Protein AF-A0A924YSG6-F1 (afdb_monomer_lite)

Foldseek 3Di:
DDDDDDDDDDDDDDDDDDDDPDPPPPPPPPPPPPPVDDDPPPPLPAPPLVRQPCVVVVVQLPPVPPQWHALNSQQVPPDDDNVVSVVLLVVLVPVVPRIHHSQSSLLRPPPDDPSRRAFDDDVLVVVLVVLLVVCVVCQVVLPPVPPQWHAQVSCVVSQSLVSDPPSNPDHPVLQPLVPPRIHHSVSVSVSSCCRSQQAPSVDGGQADRSGDGNPVVVVCVQCVVPPVDGDLVSVCVVVVHDPVVSVVPVVVVVVSD

Structure (mmCIF, N/CA/C/O backbone):
data_AF-A0A924YSG6-F1
#
_entry.id   AF-A0A924YSG6-F1
#
loop_
_atom_site.group_PDB
_atom_site.id
_atom_site.type_symbol
_atom_site.label_atom_id
_atom_site.label_alt_id
_atom_site.label_comp_id
_atom_site.label_asym_id
_atom_site.label_entity_id
_atom_site.label_seq_id
_atom_site.pdbx_PDB_ins_code
_atom_site.Cartn_x
_atom_site.Cartn_y
_atom_site.Cartn_z
_atom_site.occupancy
_atom_site.B_iso_or_equiv
_atom_site.auth_seq_id
_atom_site.auth_comp_id
_atom_site.auth_asym_id
_atom_site.auth_atom_id
_atom_site.pdbx_PDB_model_num
ATOM 1 N N . MET A 1 1 ? -76.787 -57.076 18.081 1.00 36.75 1 MET A N 1
ATOM 2 C CA . MET A 1 1 ? -76.031 -58.088 17.319 1.00 36.75 1 MET A CA 1
ATOM 3 C C . MET A 1 1 ? -74.709 -57.456 16.909 1.00 36.75 1 MET A C 1
ATOM 5 O O . MET A 1 1 ? -74.753 -56.348 16.400 1.00 36.75 1 MET A O 1
ATOM 9 N N . LEU A 1 2 ? -73.597 -58.104 17.290 1.00 36.16 2 LEU A N 1
ATOM 10 C CA . LEU A 1 2 ? -72.291 -58.253 16.604 1.00 36.16 2 LEU A CA 1
ATOM 11 C C . LEU A 1 2 ? -71.993 -57.282 15.439 1.00 36.16 2 LEU A C 1
ATOM 13 O O . LEU A 1 2 ? -72.838 -57.117 14.576 1.00 36.16 2 LEU A O 1
ATOM 17 N N . SER A 1 3 ? -70.807 -56.730 15.189 1.00 33.06 3 SER A N 1
ATOM 18 C CA . SER A 1 3 ? -69.458 -56.719 15.766 1.00 33.06 3 SER A CA 1
ATOM 19 C C . SER A 1 3 ? -68.627 -55.870 14.772 1.00 33.06 3 SER A C 1
ATOM 21 O O . SER A 1 3 ? -68.824 -56.047 13.577 1.00 33.06 3 SER A O 1
ATOM 23 N N . THR A 1 4 ? -67.721 -55.000 15.254 1.00 37.88 4 THR A N 1
ATOM 24 C CA . THR A 1 4 ? -66.383 -54.617 14.692 1.00 37.88 4 THR A CA 1
ATOM 25 C C . THR A 1 4 ? -66.233 -54.317 13.178 1.00 37.88 4 THR A C 1
ATOM 27 O O . THR A 1 4 ? -66.545 -55.160 12.352 1.00 37.88 4 THR A O 1
ATOM 30 N N . ASN A 1 5 ? -65.633 -53.213 12.705 1.00 34.78 5 ASN A N 1
ATOM 31 C CA . ASN A 1 5 ? -64.225 -52.780 12.867 1.00 34.78 5 ASN A CA 1
ATOM 32 C C . ASN A 1 5 ? -64.028 -51.407 12.155 1.00 34.78 5 ASN A C 1
ATOM 34 O O . ASN A 1 5 ? -64.688 -51.176 11.148 1.00 34.78 5 ASN A O 1
ATOM 38 N N . ARG A 1 6 ? -63.283 -50.426 12.713 1.00 35.94 6 ARG A N 1
ATOM 39 C CA . ARG A 1 6 ? -61.866 -50.030 12.404 1.00 35.94 6 ARG A CA 1
ATOM 40 C C . ARG A 1 6 ? -61.602 -49.775 10.903 1.00 35.94 6 ARG A C 1
ATOM 42 O O . ARG A 1 6 ? -61.986 -50.598 10.095 1.00 35.94 6 ARG A O 1
ATOM 49 N N . SER A 1 7 ? -60.918 -48.732 10.423 1.00 36.78 7 SER A N 1
ATOM 50 C CA . SER A 1 7 ? -59.660 -48.083 10.845 1.00 36.78 7 SER A CA 1
ATOM 51 C C . SER A 1 7 ? -59.455 -46.856 9.920 1.00 36.78 7 SER A C 1
ATOM 53 O O . SER A 1 7 ? -59.745 -46.966 8.735 1.00 36.78 7 SER A O 1
ATOM 55 N N . ALA A 1 8 ? -59.220 -45.642 10.422 1.00 35.81 8 ALA A N 1
ATOM 56 C CA . ALA A 1 8 ? -57.919 -44.980 10.631 1.00 35.81 8 ALA A CA 1
ATOM 57 C C . ALA A 1 8 ? -57.152 -44.525 9.363 1.00 35.81 8 ALA A C 1
ATOM 59 O O . ALA A 1 8 ? -56.939 -45.261 8.408 1.00 35.81 8 ALA A O 1
ATOM 60 N N . SER A 1 9 ? -56.734 -43.266 9.446 1.00 37.81 9 SER A N 1
ATOM 61 C CA . SER A 1 9 ? -55.961 -42.404 8.553 1.00 37.81 9 SER A CA 1
ATOM 62 C C . SER A 1 9 ? -54.468 -42.756 8.407 1.00 37.81 9 SER A C 1
ATOM 64 O O . SER A 1 9 ? -53.817 -42.899 9.437 1.00 37.81 9 SER A O 1
ATOM 66 N N . GLY A 1 10 ? -53.945 -42.708 7.163 1.00 35.78 10 GLY A N 1
ATOM 67 C CA . GLY A 1 10 ? -52.529 -42.492 6.739 1.00 35.78 10 GLY A CA 1
ATOM 68 C C . GLY A 1 10 ? -51.441 -43.396 7.357 1.00 35.78 10 GLY A C 1
ATOM 69 O O . GLY A 1 10 ? -51.781 -44.273 8.143 1.00 35.78 10 GLY A O 1
ATOM 70 N N . PRO A 1 11 ? -50.122 -43.169 7.136 1.00 51.78 11 PRO A N 1
ATOM 71 C CA . PRO A 1 11 ? -49.378 -42.388 6.120 1.00 51.78 11 PRO A CA 1
ATOM 72 C C . PRO A 1 11 ? -48.117 -43.154 5.556 1.00 51.78 11 PRO A C 1
ATOM 74 O O . PRO A 1 11 ? -47.904 -44.306 5.902 1.00 51.78 11 PRO A O 1
ATOM 77 N N . PHE A 1 12 ? -47.259 -42.484 4.755 1.00 34.53 12 PHE A N 1
ATOM 78 C CA . PHE A 1 12 ? -45.838 -42.798 4.396 1.00 34.53 12 PHE A CA 1
ATOM 79 C C . PHE A 1 12 ? -45.453 -43.919 3.391 1.00 34.53 12 PHE A C 1
ATOM 81 O O . PHE A 1 12 ? -45.582 -45.093 3.693 1.00 34.53 12 PHE A O 1
ATOM 88 N N . GLU A 1 13 ? -44.819 -43.512 2.272 1.00 37.19 13 GLU A N 1
ATOM 89 C CA . GLU A 1 13 ? -43.572 -44.035 1.631 1.00 37.19 13 GLU A CA 1
ATOM 90 C C . GLU A 1 13 ? -43.364 -43.238 0.310 1.00 37.19 13 GLU A C 1
ATOM 92 O O . GLU A 1 13 ? -44.235 -43.252 -0.547 1.00 37.19 13 GLU A O 1
ATOM 97 N N . SER A 1 14 ? -42.440 -42.280 0.139 1.00 35.69 14 SER A N 1
ATOM 98 C CA . SER A 1 14 ? -40.962 -42.248 0.164 1.00 35.69 14 SER A CA 1
ATOM 99 C C . SER A 1 14 ? -40.265 -42.729 -1.134 1.00 35.69 14 SER A C 1
ATOM 101 O O . SER A 1 14 ? -40.495 -43.839 -1.593 1.00 35.69 14 SER A O 1
ATOM 103 N N . VAL A 1 15 ? -39.316 -41.893 -1.610 1.00 37.47 15 VAL A N 1
ATOM 104 C CA . VAL A 1 15 ? -38.083 -42.192 -2.396 1.00 37.47 15 VAL A CA 1
ATOM 105 C C . VAL A 1 15 ? -38.006 -41.810 -3.909 1.00 37.47 15 VAL A C 1
ATOM 107 O O . VAL A 1 15 ? -38.367 -42.571 -4.795 1.00 37.47 15 VAL A O 1
ATOM 110 N N . PHE A 1 16 ? -37.370 -40.643 -4.152 1.00 31.91 16 PHE A N 1
ATOM 111 C CA . PHE A 1 16 ? -36.274 -40.309 -5.111 1.00 31.91 16 PHE A CA 1
ATOM 112 C C . PHE A 1 16 ? -36.383 -40.461 -6.654 1.00 31.91 16 PHE A C 1
ATOM 114 O O . PHE A 1 16 ? -36.346 -41.569 -7.180 1.00 31.91 16 PHE A O 1
ATOM 121 N N . LYS A 1 17 ? -36.217 -39.327 -7.374 1.00 34.84 17 LYS A N 1
ATOM 122 C CA . LYS A 1 17 ? -35.076 -38.940 -8.275 1.00 34.84 17 LYS A CA 1
ATOM 123 C C . LYS A 1 17 ? -35.477 -37.700 -9.115 1.00 34.84 17 LYS A C 1
ATOM 125 O O . LYS A 1 17 ? -36.477 -37.747 -9.813 1.00 34.84 17 LYS A O 1
ATOM 130 N N . GLN A 1 18 ? -34.898 -36.510 -8.872 1.00 33.47 18 GLN A N 1
ATOM 131 C CA . GLN A 1 18 ? -33.748 -35.892 -9.590 1.00 33.47 18 GLN A CA 1
ATOM 132 C C . GLN A 1 18 ? -33.991 -35.773 -11.112 1.00 33.47 18 GLN A C 1
ATOM 134 O O . GLN A 1 18 ? -34.224 -36.782 -11.756 1.00 33.47 18 GLN A O 1
ATOM 139 N N . VAL A 1 19 ? -33.969 -34.606 -11.770 1.00 32.47 19 VAL A N 1
ATOM 140 C CA . VAL A 1 19 ? -32.935 -33.553 -11.806 1.00 32.47 19 VAL A CA 1
ATOM 141 C C . VAL A 1 19 ? -33.598 -32.214 -12.183 1.00 32.47 19 VAL A C 1
ATOM 143 O O . VAL A 1 19 ? -34.244 -32.131 -13.224 1.00 32.47 19 VAL A O 1
ATOM 146 N N . LEU A 1 20 ? -33.409 -31.157 -11.387 1.00 31.22 20 LEU A N 1
ATOM 147 C CA . LEU A 1 20 ? -33.661 -29.777 -11.818 1.00 31.22 20 LEU A CA 1
ATOM 148 C C . LEU A 1 20 ? -32.336 -29.018 -11.717 1.00 31.22 20 LEU A C 1
ATOM 150 O O . LEU A 1 20 ? -31.826 -28.777 -10.623 1.00 31.22 20 LEU A O 1
ATOM 154 N N . LEU A 1 21 ? -31.753 -28.706 -12.872 1.00 28.05 21 LEU A N 1
ATOM 155 C CA . LEU A 1 21 ? -30.558 -27.885 -13.002 1.00 28.05 21 LEU A CA 1
ATOM 156 C C . LEU A 1 21 ? -30.960 -26.421 -12.764 1.00 28.05 21 LEU A C 1
ATOM 158 O O . LEU A 1 21 ? -31.244 -25.683 -13.702 1.00 28.05 21 LEU A O 1
ATOM 162 N N . ALA A 1 22 ? -31.043 -26.011 -11.501 1.00 30.11 22 ALA A N 1
ATOM 163 C CA . ALA A 1 22 ? -31.138 -24.605 -11.138 1.00 30.11 22 ALA A CA 1
ATOM 164 C C . ALA A 1 22 ? -29.714 -24.060 -10.989 1.00 30.11 22 ALA A C 1
ATOM 166 O O . ALA A 1 22 ? -29.046 -24.288 -9.980 1.00 30.11 22 ALA A O 1
ATOM 167 N N . VAL A 1 23 ? -29.238 -23.362 -12.021 1.00 30.89 23 VAL A N 1
ATOM 168 C CA . VAL A 1 23 ? -28.038 -22.525 -11.939 1.00 30.89 23 VAL A CA 1
ATOM 169 C C . VAL A 1 23 ? -28.378 -21.359 -11.013 1.00 30.89 23 VAL A C 1
ATOM 171 O O . VAL A 1 23 ? -28.934 -20.346 -11.429 1.00 30.89 23 VAL A O 1
ATOM 174 N N . VAL A 1 24 ? -28.094 -21.534 -9.725 1.00 30.02 24 VAL A N 1
ATOM 175 C CA . VAL A 1 24 ? -28.075 -20.442 -8.754 1.00 30.02 24 VAL A CA 1
ATOM 176 C C . VAL A 1 24 ? -26.823 -19.630 -9.058 1.00 30.02 24 VAL A C 1
ATOM 178 O O . VAL A 1 24 ? -25.725 -19.955 -8.609 1.00 30.02 24 VAL A O 1
ATOM 181 N N . VAL A 1 25 ? -26.983 -18.585 -9.868 1.00 30.28 25 VAL A N 1
ATOM 182 C CA . VAL A 1 25 ? -25.994 -17.514 -9.971 1.00 30.28 25 VAL A CA 1
ATOM 183 C C . VAL A 1 25 ? -26.007 -16.803 -8.623 1.00 30.28 25 VAL A C 1
ATOM 185 O O . VAL A 1 25 ? -26.850 -15.950 -8.354 1.00 30.28 25 VAL A O 1
ATOM 188 N N . VAL A 1 26 ? -25.104 -17.216 -7.735 1.00 30.41 26 VAL A N 1
ATOM 189 C CA . VAL A 1 26 ? -24.776 -16.471 -6.523 1.00 30.41 26 VAL A CA 1
ATOM 190 C C . VAL A 1 26 ? -24.081 -15.201 -6.994 1.00 30.41 26 VAL A C 1
ATOM 192 O O . VAL A 1 26 ? -22.868 -15.170 -7.184 1.00 30.41 26 VAL A O 1
ATOM 195 N N . THR A 1 27 ? -24.857 -14.146 -7.228 1.00 29.89 27 THR A N 1
ATOM 196 C CA . THR A 1 27 ? -24.318 -12.794 -7.303 1.00 29.89 27 THR A CA 1
ATOM 197 C C . THR A 1 27 ? -23.832 -12.449 -5.903 1.00 29.89 27 THR A C 1
ATOM 199 O O . THR A 1 27 ? -24.594 -11.972 -5.060 1.00 29.89 27 THR A O 1
ATOM 202 N N . ILE A 1 28 ? -22.564 -12.754 -5.633 1.00 35.69 28 ILE A N 1
ATOM 203 C CA . ILE A 1 28 ? -21.814 -12.104 -4.567 1.00 35.69 28 ILE A CA 1
ATOM 204 C C . ILE A 1 28 ? -21.837 -10.630 -4.949 1.00 35.69 28 ILE A C 1
ATOM 206 O O . ILE A 1 28 ? -21.151 -10.209 -5.878 1.00 35.69 28 ILE A O 1
ATOM 210 N N . GLY A 1 29 ? -22.722 -9.879 -4.294 1.00 28.14 29 GLY A N 1
ATOM 211 C CA . GLY A 1 29 ? -22.708 -8.431 -4.345 1.00 28.14 29 GLY A CA 1
ATOM 212 C C . GLY A 1 29 ? -21.309 -7.997 -3.957 1.00 28.14 29 GLY A C 1
ATOM 213 O O . GLY A 1 29 ? -20.881 -8.206 -2.821 1.00 28.14 29 GLY A O 1
ATOM 214 N N . VAL A 1 30 ? -20.590 -7.475 -4.944 1.00 35.34 30 VAL A N 1
ATOM 215 C CA . VAL A 1 30 ? -19.335 -6.771 -4.764 1.00 35.34 30 VAL A CA 1
ATOM 216 C C . VAL A 1 30 ? -19.647 -5.645 -3.791 1.00 35.34 30 VAL A C 1
ATOM 218 O O . VAL A 1 30 ? -20.267 -4.646 -4.146 1.00 35.34 30 VAL A O 1
ATOM 221 N N . VAL A 1 31 ? -19.288 -5.837 -2.525 1.00 30.03 31 VAL A N 1
ATOM 222 C CA . VAL A 1 31 ? -19.152 -4.715 -1.612 1.00 30.03 31 VAL A CA 1
ATOM 223 C C . VAL A 1 31 ? -17.883 -4.020 -2.076 1.00 30.03 31 VAL A C 1
ATOM 225 O O . VAL A 1 31 ? -16.783 -4.378 -1.662 1.00 30.03 31 VAL A O 1
ATOM 228 N N . GLU A 1 32 ? -18.036 -3.081 -3.007 1.00 34.94 32 GLU A N 1
ATOM 229 C CA . GLU A 1 32 ? -17.015 -2.090 -3.321 1.00 34.94 32 GLU A CA 1
ATOM 230 C C . GLU A 1 32 ? -16.762 -1.281 -2.045 1.00 34.94 32 GLU A C 1
ATOM 232 O O . GLU A 1 32 ? -17.357 -0.234 -1.791 1.00 34.94 32 GLU A O 1
ATOM 237 N N . PHE A 1 33 ? -15.880 -1.787 -1.185 1.00 32.09 33 PHE A N 1
ATOM 238 C CA . PHE A 1 33 ? -15.266 -0.979 -0.148 1.00 32.09 33 PHE A CA 1
ATOM 239 C C . PHE A 1 33 ? -14.225 -0.096 -0.831 1.00 32.09 33 PHE A C 1
ATOM 241 O O . PHE A 1 33 ? -13.031 -0.382 -0.827 1.00 32.09 33 PHE A O 1
ATOM 248 N N . SER A 1 34 ? -14.697 1.000 -1.424 1.00 39.03 34 SER A N 1
ATOM 249 C CA . SER A 1 34 ? -13.860 2.115 -1.860 1.00 39.03 34 SER A CA 1
ATOM 250 C C . SER A 1 34 ? -13.171 2.738 -0.639 1.00 39.03 34 SER A C 1
ATOM 252 O O . SER A 1 34 ? -13.624 3.727 -0.071 1.00 39.03 34 SER A O 1
ATOM 254 N N . ARG A 1 35 ? -12.056 2.136 -0.206 1.00 47.22 35 ARG A N 1
ATOM 255 C CA . ARG A 1 35 ? -11.146 2.655 0.834 1.00 47.22 35 ARG A CA 1
ATOM 256 C C . ARG A 1 35 ? -10.214 3.753 0.324 1.00 47.22 35 ARG A C 1
ATOM 258 O O . ARG A 1 35 ? -9.439 4.314 1.096 1.00 47.22 35 ARG A O 1
ATOM 265 N N . CYS A 1 36 ? -10.306 4.077 -0.965 1.00 37.69 36 CYS A N 1
ATOM 266 C CA . CYS A 1 36 ? -9.428 5.035 -1.623 1.00 37.69 36 CYS A CA 1
ATOM 267 C C . CYS A 1 36 ? -9.795 6.508 -1.379 1.00 37.69 36 CYS A C 1
ATOM 269 O O . CYS A 1 36 ? -9.024 7.379 -1.765 1.00 37.69 36 CYS A O 1
ATOM 271 N N . GLN A 1 37 ? -10.921 6.827 -0.730 1.00 44.88 37 GLN A N 1
ATOM 272 C CA . GLN A 1 37 ? -11.289 8.221 -0.465 1.00 44.88 37 GLN A CA 1
ATOM 273 C C . GLN A 1 37 ? -11.304 8.551 1.026 1.00 44.88 37 GLN A C 1
ATOM 275 O O . GLN A 1 37 ? -12.306 8.348 1.701 1.00 44.88 37 GLN A O 1
ATOM 280 N N . ALA A 1 38 ? -10.180 9.093 1.508 1.00 40.88 38 ALA A N 1
ATOM 281 C CA . ALA A 1 38 ? -10.141 10.169 2.505 1.00 40.88 38 ALA A CA 1
ATOM 282 C C . ALA A 1 38 ? -8.689 10.625 2.757 1.00 40.88 38 ALA A C 1
ATOM 284 O O . ALA A 1 38 ? -8.068 10.194 3.724 1.00 40.88 38 ALA A O 1
ATOM 285 N N . GLN A 1 39 ? -8.149 11.455 1.853 1.00 38.72 39 GLN A N 1
ATOM 286 C CA . GLN A 1 39 ? -7.401 12.701 2.132 1.00 38.72 39 GLN A CA 1
ATOM 287 C C . GLN A 1 39 ? -7.122 13.395 0.780 1.00 38.72 39 GLN A C 1
ATOM 289 O O . GLN A 1 39 ? -6.834 12.686 -0.184 1.00 38.72 39 GLN A O 1
ATOM 294 N N . PRO A 1 40 ? -7.196 14.735 0.648 1.00 36.50 40 PRO A N 1
ATOM 295 C CA . PRO A 1 40 ? -6.881 15.416 -0.602 1.00 36.50 40 PRO A CA 1
ATOM 296 C C . PRO A 1 40 ? -5.357 15.537 -0.739 1.00 36.50 40 PRO A C 1
ATOM 298 O O . PRO A 1 40 ? -4.792 16.617 -0.620 1.00 36.50 40 PRO A O 1
ATOM 301 N N . ALA A 1 41 ? -4.672 14.418 -0.950 1.00 37.97 41 ALA A N 1
ATOM 302 C CA . ALA A 1 41 ? -3.465 14.443 -1.764 1.00 37.97 41 ALA A CA 1
ATOM 303 C C . ALA A 1 41 ? -3.976 14.333 -3.200 1.00 37.97 41 ALA A C 1
ATOM 305 O O . ALA A 1 41 ?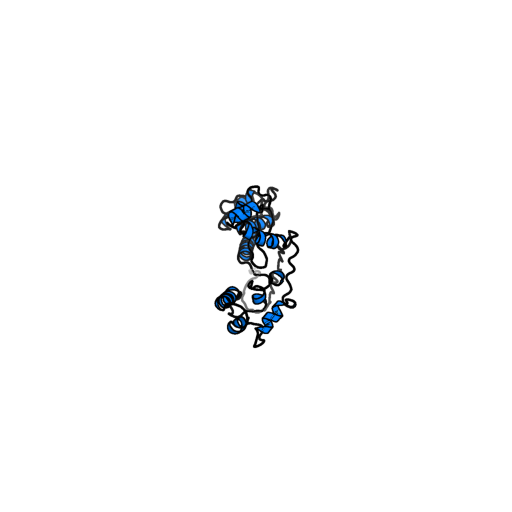 -4.800 13.454 -3.455 1.00 37.97 41 ALA A O 1
ATOM 306 N N . ALA A 1 42 ? -3.602 15.277 -4.070 1.00 40.44 42 ALA A N 1
ATOM 307 C CA . ALA A 1 42 ? -4.034 15.356 -5.465 1.00 40.44 42 ALA A CA 1
ATOM 308 C C . ALA A 1 42 ? -4.295 13.955 -6.030 1.00 40.44 42 ALA A C 1
ATOM 310 O O . ALA A 1 42 ? -3.390 13.122 -5.993 1.00 40.44 42 ALA A O 1
ATOM 311 N N . ALA A 1 43 ? -5.541 13.679 -6.441 1.00 47.66 43 ALA A N 1
ATOM 312 C CA . ALA A 1 43 ? -5.925 12.379 -6.978 1.00 47.66 43 ALA A CA 1
ATOM 313 C C . ALA A 1 43 ? -4.864 11.986 -8.000 1.00 47.66 43 ALA A C 1
ATOM 315 O O . ALA A 1 43 ? -4.697 12.692 -8.996 1.00 47.66 43 ALA A O 1
ATOM 316 N N . VAL A 1 44 ? -4.076 10.957 -7.687 1.00 55.16 44 VAL A N 1
ATOM 317 C CA . VAL A 1 44 ? -2.969 10.586 -8.553 1.00 55.16 44 VAL A CA 1
ATOM 318 C C . VAL A 1 44 ? -3.603 10.165 -9.865 1.00 55.16 44 VAL A C 1
ATOM 320 O O . VAL A 1 44 ? -4.341 9.182 -9.915 1.00 55.16 44 VAL A O 1
ATOM 323 N N . VAL A 1 45 ? -3.414 10.989 -10.893 1.00 60.81 45 VAL A N 1
ATOM 324 C CA . VAL A 1 45 ? -3.969 10.741 -12.216 1.00 60.81 45 VAL A CA 1
ATOM 325 C C . VAL A 1 45 ? -3.138 9.618 -12.806 1.00 60.81 45 VAL A C 1
ATOM 327 O O . VAL A 1 45 ? -2.106 9.850 -13.425 1.00 60.81 45 VAL A O 1
ATOM 330 N N . VAL A 1 46 ? -3.559 8.385 -12.541 1.00 70.56 46 VAL A N 1
ATOM 331 C CA . VAL A 1 46 ? -2.984 7.212 -13.187 1.00 70.56 46 VAL A CA 1
ATOM 332 C C . VAL A 1 46 ? -3.410 7.273 -14.644 1.00 70.56 46 VAL A C 1
ATOM 334 O O . VAL A 1 46 ? -4.606 7.254 -14.946 1.00 70.56 46 VAL A O 1
ATOM 337 N N . VAL A 1 47 ? -2.437 7.380 -15.545 1.00 76.81 47 VAL A N 1
ATOM 338 C CA . VAL A 1 47 ? -2.711 7.373 -16.981 1.00 76.81 47 VAL A CA 1
ATOM 339 C C . VAL A 1 47 ? -3.328 6.016 -17.341 1.00 76.81 47 VAL A C 1
ATOM 341 O O . VAL A 1 47 ? -2.704 4.984 -17.064 1.00 76.81 47 VAL A O 1
ATOM 344 N N . PRO A 1 48 ? -4.537 5.978 -17.937 1.00 81.81 48 PRO A N 1
ATOM 345 C CA . PRO A 1 48 ? -5.143 4.729 -18.373 1.00 81.81 48 PRO A CA 1
ATOM 346 C C . PRO A 1 48 ? -4.193 3.961 -19.288 1.00 81.81 48 PRO A C 1
ATOM 348 O O . PRO A 1 48 ? -3.530 4.553 -20.138 1.00 81.81 48 PRO A O 1
ATOM 351 N N . LEU A 1 49 ? -4.151 2.633 -19.154 1.00 82.06 49 LEU A N 1
ATOM 352 C CA . LEU A 1 49 ? -3.200 1.792 -19.890 1.00 82.06 49 LEU A CA 1
ATOM 353 C C . LEU A 1 49 ? -3.244 2.025 -21.410 1.00 82.06 49 LEU A C 1
ATOM 355 O O . LEU A 1 49 ? -2.202 2.069 -22.056 1.00 82.06 49 LEU A O 1
ATOM 359 N N . ALA A 1 50 ? -4.446 2.226 -21.960 1.00 82.75 50 ALA A N 1
ATOM 360 C CA . ALA A 1 50 ? -4.673 2.472 -23.385 1.00 82.75 50 ALA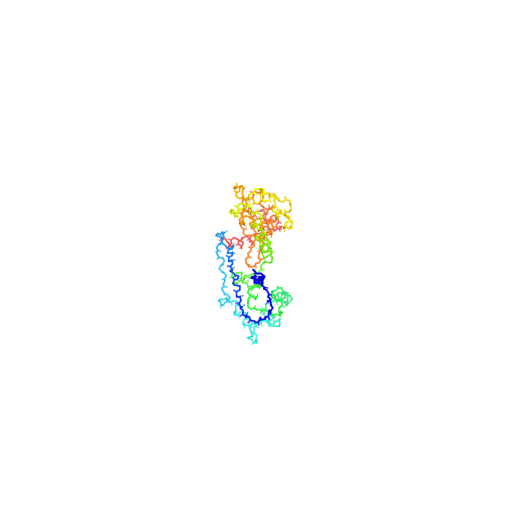 A CA 1
ATOM 361 C C . ALA A 1 50 ? -4.105 3.813 -23.888 1.00 82.75 50 ALA A C 1
ATOM 363 O O . ALA A 1 50 ? -3.806 3.946 -25.070 1.00 82.75 50 ALA A O 1
ATOM 364 N N . GLU A 1 51 ? -3.959 4.799 -23.003 1.00 87.50 51 GLU A N 1
ATOM 365 C CA . GLU A 1 51 ? -3.475 6.148 -23.324 1.00 87.50 51 GLU A CA 1
ATOM 366 C C . GLU A 1 51 ? -2.026 6.363 -22.864 1.00 87.50 51 GLU A C 1
ATOM 368 O O . GLU A 1 51 ? -1.459 7.439 -23.055 1.00 87.50 51 GLU A O 1
ATOM 373 N N . ASN A 1 52 ? -1.410 5.349 -22.250 1.00 88.62 52 ASN A N 1
ATOM 374 C CA . ASN A 1 52 ? -0.093 5.475 -21.652 1.00 88.62 52 ASN A CA 1
ATOM 375 C C . ASN A 1 52 ? 0.995 5.591 -22.740 1.00 88.62 52 ASN A C 1
ATOM 377 O O . ASN A 1 52 ? 1.179 4.649 -23.516 1.00 88.62 52 ASN A O 1
ATOM 381 N N . PRO A 1 53 ? 1.781 6.689 -22.783 1.00 89.94 53 PRO A N 1
ATOM 382 C CA . PRO A 1 53 ? 2.854 6.873 -23.764 1.00 89.94 53 PRO A CA 1
ATOM 383 C C . PRO A 1 53 ? 3.906 5.756 -23.754 1.00 89.94 53 PRO A C 1
ATOM 385 O O . PRO A 1 53 ? 4.568 5.514 -24.763 1.00 89.94 53 PRO A O 1
ATOM 388 N N . LEU A 1 54 ? 4.054 5.044 -22.632 1.00 90.44 54 LEU A N 1
ATOM 389 C CA . LEU A 1 54 ? 4.944 3.889 -22.519 1.00 90.44 54 LEU A CA 1
ATOM 390 C C . LEU A 1 54 ? 4.516 2.718 -23.416 1.00 90.44 54 LEU A C 1
ATOM 392 O O . LEU A 1 54 ? 5.361 1.894 -23.764 1.00 90.44 54 LEU A O 1
ATOM 396 N N . GLY A 1 55 ? 3.258 2.685 -23.867 1.00 90.50 55 GLY A N 1
ATOM 397 C CA . GLY A 1 55 ? 2.773 1.722 -24.855 1.00 90.50 55 GLY A CA 1
ATOM 398 C C . GLY A 1 55 ? 3.551 1.764 -26.174 1.00 90.50 55 GLY A C 1
ATOM 399 O O . GLY A 1 55 ? 3.762 0.723 -26.787 1.00 90.50 55 GLY A O 1
ATOM 400 N N . ALA A 1 56 ? 4.077 2.927 -26.577 1.00 89.94 56 ALA A N 1
ATOM 401 C CA . ALA A 1 56 ? 4.931 3.026 -27.762 1.00 89.94 56 ALA A CA 1
ATOM 402 C C . ALA A 1 56 ? 6.300 2.351 -27.555 1.00 89.94 56 ALA A C 1
ATOM 404 O O . ALA A 1 56 ? 6.819 1.713 -28.468 1.00 89.94 56 ALA A O 1
ATOM 405 N N . HIS A 1 57 ? 6.878 2.452 -26.352 1.00 89.50 57 HIS A N 1
ATOM 406 C CA . HIS A 1 57 ? 8.121 1.749 -26.015 1.00 89.50 57 HIS A CA 1
ATOM 407 C C . HIS A 1 57 ? 7.910 0.238 -25.930 1.00 89.50 57 HIS A C 1
ATOM 409 O O . HIS A 1 57 ? 8.771 -0.519 -26.372 1.00 89.50 57 HIS A O 1
ATOM 415 N N . PHE A 1 58 ? 6.767 -0.185 -25.389 1.00 92.00 58 PHE A N 1
ATOM 416 C CA . PHE A 1 58 ? 6.357 -1.584 -25.370 1.00 92.00 58 PHE A CA 1
ATOM 417 C C . PHE A 1 58 ? 6.238 -2.138 -26.796 1.00 92.00 58 PHE A C 1
ATOM 419 O O . PHE A 1 58 ? 6.915 -3.102 -27.134 1.00 92.00 58 PHE A O 1
ATOM 426 N N . ALA A 1 59 ? 5.479 -1.461 -27.663 1.00 91.62 59 ALA A N 1
ATOM 427 C CA . ALA A 1 59 ? 5.291 -1.863 -29.057 1.00 91.62 59 ALA A CA 1
ATOM 428 C C . ALA A 1 59 ? 6.597 -1.870 -29.872 1.00 91.62 59 ALA A C 1
ATOM 430 O O . ALA A 1 59 ? 6.730 -2.639 -30.815 1.00 91.62 59 ALA A O 1
ATOM 431 N N . ALA A 1 60 ? 7.577 -1.032 -29.519 1.00 90.75 60 ALA A N 1
ATOM 432 C CA . ALA A 1 60 ? 8.893 -1.051 -30.156 1.00 90.75 60 ALA A CA 1
ATOM 433 C C . ALA A 1 60 ? 9.735 -2.286 -29.782 1.00 90.75 60 ALA A C 1
ATOM 435 O O . ALA A 1 60 ? 10.649 -2.639 -30.527 1.00 90.75 60 ALA A O 1
ATOM 436 N N . CYS A 1 61 ? 9.460 -2.912 -28.634 1.00 90.38 61 CYS A N 1
ATOM 437 C CA . CYS A 1 61 ? 10.134 -4.132 -28.185 1.00 90.38 61 CYS A CA 1
ATOM 438 C C . CYS A 1 61 ? 9.373 -5.402 -28.603 1.00 90.38 61 CYS A C 1
ATOM 440 O O . CYS A 1 61 ? 10.004 -6.439 -28.768 1.00 90.38 61 CYS A O 1
ATOM 442 N N . ASP A 1 62 ? 8.049 -5.316 -28.770 1.00 94.00 62 ASP A N 1
ATOM 443 C CA . ASP A 1 62 ? 7.154 -6.409 -29.181 1.00 94.00 62 ASP A CA 1
ATOM 444 C C . ASP A 1 62 ? 7.319 -6.706 -30.681 1.00 94.00 62 ASP A C 1
ATOM 446 O O . ASP A 1 62 ? 6.591 -6.186 -31.529 1.00 94.00 62 ASP A O 1
ATOM 450 N N . VAL A 1 63 ? 8.353 -7.481 -31.024 1.00 91.81 63 VAL A N 1
ATOM 451 C CA . VAL A 1 63 ? 8.739 -7.748 -32.419 1.00 91.81 63 VAL A CA 1
ATOM 452 C C . VAL A 1 63 ? 7.705 -8.622 -33.118 1.00 91.81 63 VAL A C 1
ATOM 454 O O . VAL A 1 63 ? 7.455 -8.434 -34.313 1.00 91.81 63 VAL A O 1
ATOM 457 N N . ASP A 1 64 ? 7.128 -9.588 -32.403 1.00 91.88 64 ASP A N 1
ATOM 458 C CA . ASP A 1 64 ? 6.123 -10.490 -32.960 1.00 91.88 64 ASP A CA 1
ATOM 459 C C . ASP A 1 64 ? 4.684 -9.939 -32.879 1.00 91.88 64 ASP A C 1
ATOM 461 O O . ASP A 1 64 ? 3.795 -10.453 -33.567 1.00 91.88 64 ASP A O 1
ATOM 465 N N . GLY A 1 65 ? 4.464 -8.855 -32.126 1.00 91.19 65 GLY A N 1
ATOM 466 C CA . GLY A 1 65 ? 3.185 -8.157 -32.027 1.00 91.19 65 GLY A CA 1
ATOM 467 C C . GLY A 1 65 ? 2.126 -8.952 -31.267 1.00 91.19 65 GLY A C 1
ATOM 468 O O . GLY A 1 65 ? 0.928 -8.750 -31.495 1.00 91.19 65 GLY A O 1
ATOM 469 N N . ASN A 1 66 ? 2.539 -9.897 -30.418 1.00 91.62 66 ASN A N 1
ATOM 470 C CA . ASN A 1 66 ? 1.624 -10.771 -29.690 1.00 91.62 66 ASN A CA 1
ATOM 471 C C . ASN A 1 66 ? 1.008 -10.092 -28.446 1.00 91.62 66 ASN A C 1
ATOM 473 O O . ASN A 1 66 ? 0.126 -10.675 -27.809 1.00 91.62 66 ASN A O 1
ATOM 477 N N . GLY A 1 67 ? 1.437 -8.867 -28.113 1.00 91.19 67 GLY A N 1
ATOM 478 C CA . GLY A 1 67 ? 0.961 -8.115 -26.956 1.00 91.19 67 GLY A CA 1
ATOM 479 C C . GLY A 1 67 ? 1.639 -8.504 -25.640 1.00 91.19 67 GLY A C 1
ATOM 480 O O . GLY A 1 67 ? 1.108 -8.210 -24.567 1.00 91.19 67 GLY A O 1
ATOM 481 N N . SER A 1 68 ? 2.782 -9.190 -25.683 1.00 94.44 68 SER A N 1
ATOM 482 C CA . SER A 1 68 ? 3.561 -9.633 -24.522 1.00 94.44 68 SER A CA 1
ATOM 483 C C . SER A 1 68 ? 5.039 -9.775 -24.878 1.00 94.44 68 SER A C 1
ATOM 485 O O . SER A 1 68 ? 5.399 -10.478 -25.814 1.00 94.44 68 SER A O 1
ATOM 487 N N . LEU A 1 69 ? 5.921 -9.183 -24.076 1.00 94.50 69 LEU A N 1
ATOM 488 C CA . LEU A 1 69 ? 7.359 -9.258 -24.323 1.00 94.50 69 LEU A CA 1
ATOM 489 C C . LEU A 1 69 ? 7.940 -10.542 -23.742 1.00 94.50 69 LEU A C 1
ATOM 491 O O . LEU A 1 69 ? 7.794 -10.832 -22.552 1.00 94.50 69 LEU A O 1
ATOM 495 N N . THR A 1 70 ? 8.665 -11.288 -24.563 1.00 94.94 70 THR A N 1
ATOM 496 C CA . THR A 1 70 ? 9.601 -12.303 -24.076 1.00 94.94 70 THR A CA 1
ATOM 497 C C . THR A 1 70 ? 10.845 -11.652 -23.465 1.00 94.94 70 THR A C 1
ATOM 499 O O . THR A 1 70 ? 11.132 -10.476 -23.695 1.00 94.94 70 THR A O 1
ATOM 502 N N . GLU A 1 71 ? 11.642 -12.424 -22.717 1.00 92.31 71 GLU A N 1
ATOM 503 C CA . GLU A 1 71 ? 12.913 -11.932 -22.164 1.00 92.31 71 GLU A CA 1
ATOM 504 C C . GLU A 1 71 ? 13.798 -11.339 -23.274 1.00 92.31 71 GLU A C 1
ATOM 506 O O . GLU A 1 71 ? 14.301 -10.232 -23.138 1.00 92.31 71 GLU A O 1
ATOM 511 N N . SER A 1 72 ? 13.925 -12.023 -24.416 1.00 91.31 72 SER A N 1
ATOM 512 C CA . SER A 1 72 ? 14.749 -11.549 -25.539 1.00 91.31 72 SER A CA 1
ATOM 513 C C . SER A 1 72 ? 14.242 -10.240 -26.150 1.00 91.31 72 SER A C 1
ATOM 515 O O . SER A 1 72 ? 15.055 -9.384 -26.485 1.00 91.31 72 SER A O 1
ATOM 517 N N . GLU A 1 73 ? 12.925 -10.067 -26.256 1.00 92.81 73 GLU A N 1
ATOM 518 C CA . GLU A 1 73 ? 12.297 -8.833 -26.743 1.00 92.81 73 GLU A CA 1
ATOM 519 C C . GLU A 1 73 ? 12.471 -7.679 -25.756 1.00 92.81 73 GLU A C 1
ATOM 521 O O . GLU A 1 73 ? 12.857 -6.579 -26.148 1.00 92.81 73 GLU A O 1
ATOM 526 N N . TYR A 1 74 ? 12.295 -7.935 -24.458 1.00 90.62 74 TYR A N 1
ATOM 527 C CA . TYR A 1 74 ? 12.525 -6.934 -23.416 1.00 90.62 74 TYR A CA 1
ATOM 528 C C . TYR A 1 74 ? 13.980 -6.430 -23.406 1.00 90.62 74 TYR A C 1
ATOM 530 O O . TYR A 1 74 ? 14.237 -5.241 -23.195 1.00 90.62 74 TYR A O 1
ATOM 538 N N . LEU A 1 75 ? 14.945 -7.311 -23.692 1.00 88.50 75 LEU A N 1
ATOM 539 C CA . LEU A 1 75 ? 16.367 -6.961 -23.770 1.00 88.50 75 LEU A CA 1
ATOM 540 C C . LEU A 1 75 ? 16.731 -6.080 -24.978 1.00 88.50 75 LEU A C 1
ATOM 542 O O . LEU A 1 75 ? 17.808 -5.480 -24.973 1.00 88.50 75 LEU A O 1
ATOM 546 N N . LEU A 1 76 ? 15.857 -5.939 -25.984 1.00 86.00 76 LEU A N 1
ATOM 547 C CA . LEU A 1 76 ? 16.069 -5.012 -27.108 1.00 86.00 76 LEU A CA 1
ATOM 548 C C . LEU A 1 76 ? 16.009 -3.539 -26.683 1.00 86.00 76 LEU A C 1
ATOM 550 O O . LEU A 1 76 ? 16.388 -2.650 -27.451 1.00 86.00 76 LEU A O 1
ATOM 554 N N . ARG A 1 77 ? 15.576 -3.260 -25.448 1.00 81.12 77 ARG A N 1
ATOM 555 C CA . ARG A 1 77 ? 15.566 -1.923 -24.860 1.00 81.12 77 ARG A CA 1
ATOM 556 C C . ARG A 1 77 ? 16.993 -1.366 -24.742 1.00 81.12 77 ARG A C 1
ATOM 558 O O . ARG A 1 77 ? 17.718 -1.629 -23.784 1.00 81.12 77 ARG A O 1
ATOM 565 N N . ALA A 1 78 ? 17.385 -0.561 -25.726 1.00 66.75 78 ALA A N 1
ATOM 566 C CA . ALA A 1 78 ? 18.720 0.019 -25.825 1.00 66.75 78 ALA A CA 1
ATOM 567 C C . ALA A 1 78 ? 19.072 0.962 -24.653 1.00 66.75 78 ALA A C 1
ATOM 569 O O . ALA A 1 78 ? 18.209 1.597 -24.044 1.00 66.75 78 ALA A O 1
ATOM 570 N N . GLY A 1 79 ? 20.376 1.094 -24.378 1.00 70.25 79 GLY A N 1
ATOM 571 C CA . GLY A 1 79 ? 20.923 2.105 -23.462 1.00 70.25 79 GLY A CA 1
ATOM 572 C C . GLY A 1 79 ? 21.036 1.691 -21.992 1.00 70.25 79 GLY A C 1
ATOM 573 O O . GLY A 1 79 ? 21.124 2.568 -21.133 1.00 70.25 79 GLY A O 1
ATOM 574 N N . ARG A 1 80 ? 21.015 0.387 -21.676 1.00 70.44 80 ARG A N 1
ATOM 575 C CA . ARG A 1 80 ? 21.068 -0.128 -20.294 1.00 70.44 80 ARG A CA 1
ATOM 576 C C . ARG A 1 80 ? 21.954 -1.361 -20.149 1.00 70.44 80 ARG A C 1
ATOM 578 O O . ARG A 1 80 ? 22.205 -2.078 -21.114 1.00 70.44 80 ARG A O 1
ATOM 585 N N . GLU A 1 81 ? 22.405 -1.612 -18.921 1.00 76.50 81 GLU A N 1
ATOM 586 C CA . GLU A 1 81 ? 23.159 -2.819 -18.588 1.00 76.50 81 GLU A CA 1
ATOM 587 C C . GLU A 1 81 ? 22.260 -4.063 -18.589 1.00 76.50 81 GLU A C 1
ATOM 589 O O . GLU A 1 81 ? 21.194 -4.090 -17.968 1.00 76.50 81 GLU A O 1
ATOM 594 N N . MET A 1 82 ? 22.741 -5.127 -19.233 1.00 82.25 82 MET A N 1
ATOM 595 C CA . MET A 1 82 ? 22.016 -6.392 -19.383 1.00 82.25 82 MET A CA 1
ATOM 596 C C . MET A 1 82 ? 21.560 -7.013 -18.045 1.00 82.25 82 MET A C 1
ATOM 598 O O . MET A 1 82 ? 20.402 -7.420 -17.945 1.00 82.25 82 MET A O 1
ATOM 602 N N . PRO A 1 83 ? 22.385 -7.056 -16.974 1.00 86.69 83 PRO A N 1
ATOM 603 C CA . PRO A 1 83 ? 21.965 -7.651 -15.703 1.00 86.69 83 PRO A CA 1
ATOM 604 C C . PRO A 1 83 ? 20.801 -6.917 -15.023 1.00 86.69 83 PRO A C 1
ATOM 606 O O . PRO A 1 83 ? 19.999 -7.550 -14.337 1.00 86.69 83 PRO A O 1
ATOM 609 N N . ALA A 1 84 ? 20.691 -5.596 -15.203 1.00 86.50 84 ALA A N 1
ATOM 610 C CA . ALA A 1 84 ? 19.598 -4.811 -14.634 1.00 86.50 84 ALA A CA 1
ATOM 611 C C . ALA A 1 84 ? 18.266 -5.145 -15.317 1.00 86.50 84 ALA A C 1
ATOM 613 O O . ALA A 1 84 ? 17.288 -5.429 -14.627 1.00 86.50 84 ALA A O 1
ATOM 614 N N . LEU A 1 85 ? 18.264 -5.218 -16.652 1.00 88.12 85 LEU A N 1
ATOM 615 C CA . LEU A 1 85 ? 17.090 -5.602 -17.438 1.00 88.12 85 LEU A CA 1
ATOM 616 C C . LEU A 1 85 ? 16.622 -7.024 -17.106 1.00 88.12 85 LEU A C 1
ATOM 618 O O . LEU A 1 85 ? 15.437 -7.243 -16.877 1.00 88.12 85 LEU A O 1
ATOM 622 N N . LEU A 1 86 ? 17.553 -7.976 -16.992 1.00 89.88 86 LEU A N 1
ATOM 623 C CA . LEU A 1 86 ? 17.237 -9.352 -16.591 1.00 89.88 86 LEU A CA 1
ATOM 624 C C . LEU A 1 86 ? 16.605 -9.428 -15.196 1.00 89.88 86 LEU A C 1
ATOM 626 O O . LEU A 1 86 ? 15.708 -10.235 -14.956 1.00 89.88 86 LEU A O 1
ATOM 630 N N . ARG A 1 87 ? 17.087 -8.608 -14.253 1.00 91.00 87 ARG A N 1
ATOM 631 C CA . ARG A 1 87 ? 16.512 -8.534 -12.906 1.00 91.00 87 ARG A CA 1
ATOM 632 C C . ARG A 1 87 ? 15.104 -7.950 -12.946 1.00 91.00 87 ARG A C 1
ATOM 634 O O . ARG A 1 87 ? 14.221 -8.476 -12.283 1.00 91.00 87 ARG A O 1
ATOM 641 N N . GLU A 1 88 ? 14.908 -6.871 -13.696 1.00 90.44 88 GLU A N 1
ATOM 642 C CA . GLU A 1 88 ? 13.608 -6.216 -13.852 1.00 90.44 88 GLU A CA 1
ATOM 643 C C . GLU A 1 88 ? 12.576 -7.161 -14.452 1.00 90.44 88 GLU A C 1
ATOM 645 O O . GLU A 1 88 ? 11.513 -7.317 -13.864 1.00 90.44 88 GLU A O 1
ATOM 650 N N . PHE A 1 89 ? 12.923 -7.849 -15.541 1.00 92.00 89 PHE A N 1
ATOM 651 C CA . PHE A 1 89 ? 12.030 -8.810 -16.181 1.00 92.00 89 PHE A CA 1
ATOM 652 C C . PHE A 1 89 ? 11.500 -9.845 -15.182 1.00 92.00 89 PHE A C 1
ATOM 654 O O . PHE A 1 89 ? 10.308 -10.096 -15.122 1.00 92.00 89 PHE A O 1
ATOM 661 N N . LYS A 1 90 ? 12.374 -10.368 -14.315 1.00 92.31 90 LYS A N 1
ATOM 662 C CA . LYS A 1 90 ? 11.997 -11.356 -13.292 1.00 92.31 90 LYS A CA 1
ATOM 663 C C . LYS A 1 90 ? 11.213 -10.784 -12.113 1.00 92.31 90 LYS A C 1
ATOM 665 O O . LYS A 1 90 ? 10.471 -11.518 -11.479 1.00 92.31 90 LYS A O 1
ATOM 670 N N . ILE A 1 91 ? 11.451 -9.526 -11.738 1.00 91.75 91 ILE A N 1
ATOM 671 C CA . ILE A 1 91 ? 10.778 -8.897 -10.588 1.00 91.75 91 ILE A CA 1
ATOM 672 C C . ILE A 1 91 ? 9.370 -8.428 -10.965 1.00 91.75 91 ILE A C 1
ATOM 674 O O . ILE A 1 91 ? 8.488 -8.434 -10.112 1.00 91.75 91 ILE A O 1
ATOM 678 N N . PHE A 1 92 ? 9.186 -7.992 -12.211 1.00 91.44 92 PHE A N 1
ATOM 679 C CA . PHE A 1 92 ? 7.936 -7.414 -12.706 1.00 91.44 92 PHE A CA 1
ATOM 680 C C . PHE A 1 92 ? 7.108 -8.386 -13.556 1.00 91.44 92 PHE A C 1
ATOM 682 O O . PHE A 1 92 ? 6.111 -7.965 -14.122 1.00 91.44 92 PHE A O 1
ATOM 689 N N . ASP A 1 93 ? 7.491 -9.660 -13.605 1.00 93.12 93 ASP A N 1
ATOM 690 C CA . ASP A 1 93 ? 6.624 -10.787 -13.973 1.00 93.12 93 ASP A CA 1
ATOM 691 C C . ASP A 1 93 ? 5.697 -11.070 -12.776 1.00 93.12 93 ASP A C 1
ATOM 693 O O . ASP A 1 93 ? 6.029 -11.833 -11.863 1.00 93.12 93 ASP A O 1
ATOM 697 N N . LEU A 1 94 ? 4.608 -10.301 -12.686 1.00 90.44 94 LEU A N 1
ATOM 698 C CA . LEU A 1 94 ? 3.723 -10.248 -11.522 1.00 90.44 94 LEU A CA 1
ATOM 699 C C . LEU A 1 94 ? 2.752 -11.429 -11.497 1.00 90.44 94 LEU A C 1
ATOM 701 O O . LEU A 1 94 ? 2.343 -11.848 -10.410 1.00 90.44 94 LEU A O 1
ATOM 705 N N . ASP A 1 95 ? 2.373 -11.948 -12.665 1.00 91.44 95 ASP A N 1
ATOM 706 C CA . ASP A 1 95 ? 1.515 -13.128 -12.782 1.00 91.44 95 ASP A CA 1
ATOM 707 C C . ASP A 1 95 ? 2.291 -14.454 -12.915 1.00 91.44 95 ASP A C 1
ATOM 709 O O . ASP A 1 95 ? 1.718 -15.528 -12.691 1.00 91.44 95 ASP A O 1
ATOM 713 N N . GLY A 1 96 ? 3.607 -14.394 -13.145 1.00 92.06 96 GLY A N 1
ATOM 714 C CA . GLY A 1 96 ? 4.502 -15.546 -13.171 1.00 92.06 96 GLY A CA 1
ATOM 715 C C . GLY A 1 96 ? 4.453 -16.335 -14.480 1.00 92.06 96 GLY A C 1
ATOM 716 O O . GLY A 1 96 ? 4.860 -17.507 -14.497 1.00 92.06 96 GLY A O 1
ATOM 717 N N . ASP A 1 97 ? 3.931 -15.754 -15.561 1.00 94.62 97 ASP A N 1
ATOM 718 C CA . ASP A 1 97 ? 3.811 -16.408 -16.863 1.00 94.62 97 ASP A CA 1
ATOM 719 C C . ASP A 1 97 ? 5.123 -16.399 -17.681 1.00 94.62 97 ASP A C 1
ATOM 721 O O . ASP A 1 97 ? 5.230 -17.088 -18.708 1.00 94.62 97 ASP A O 1
ATOM 725 N N . ARG A 1 98 ? 6.169 -15.729 -17.165 1.00 93.69 98 ARG A N 1
ATOM 726 C CA . ARG A 1 98 ? 7.488 -15.522 -17.795 1.00 93.69 98 ARG A CA 1
ATOM 727 C C . ARG A 1 98 ? 7.433 -14.698 -19.077 1.00 93.69 98 ARG A C 1
ATOM 729 O O . ARG A 1 98 ? 8.320 -14.817 -19.932 1.00 93.69 98 ARG A O 1
ATOM 736 N N . ARG A 1 99 ? 6.403 -13.884 -19.223 1.00 94.75 99 ARG A N 1
ATOM 737 C CA . ARG A 1 99 ? 6.266 -12.833 -20.219 1.00 94.75 99 ARG A CA 1
ATOM 738 C C . ARG A 1 99 ? 6.113 -11.515 -19.467 1.00 94.75 99 ARG A C 1
ATOM 740 O O . ARG A 1 99 ? 6.037 -11.468 -18.248 1.00 94.75 99 ARG A O 1
ATOM 747 N N . MET A 1 100 ? 6.172 -10.418 -20.207 1.00 94.69 100 MET A N 1
ATOM 748 C CA . MET A 1 100 ? 5.875 -9.105 -19.659 1.00 94.69 100 MET A CA 1
ATOM 749 C C . MET A 1 100 ? 4.752 -8.487 -20.468 1.00 94.69 100 MET A C 1
ATOM 751 O O . MET A 1 100 ? 4.935 -8.100 -21.625 1.00 94.69 100 MET A O 1
ATOM 755 N N . SER A 1 101 ? 3.583 -8.402 -19.851 1.00 94.44 101 SER A N 1
ATOM 756 C CA . SER A 1 101 ? 2.427 -7.702 -20.395 1.00 94.44 101 SER A CA 1
ATOM 757 C C . SER A 1 101 ? 2.637 -6.183 -20.372 1.00 94.44 101 SER A C 1
ATOM 759 O O . SER A 1 101 ? 3.479 -5.651 -19.643 1.00 94.44 101 SER A O 1
ATOM 761 N N . LEU A 1 102 ? 1.829 -5.439 -21.135 1.00 92.88 102 LEU A N 1
ATOM 762 C CA . LEU A 1 102 ? 1.850 -3.973 -21.077 1.00 92.88 102 LEU A CA 1
ATOM 763 C C . LEU A 1 102 ? 1.536 -3.457 -19.659 1.00 92.88 102 LEU A C 1
ATOM 765 O O . LEU A 1 102 ? 2.136 -2.478 -19.217 1.00 92.88 102 LEU A O 1
ATOM 769 N N . ALA A 1 103 ? 0.625 -4.125 -18.942 1.00 92.06 103 ALA A N 1
ATOM 770 C CA . ALA A 1 103 ? 0.247 -3.771 -17.575 1.00 92.06 103 ALA A CA 1
ATOM 771 C C . ALA A 1 103 ? 1.431 -3.883 -16.605 1.00 92.06 103 ALA A C 1
ATOM 773 O O . ALA A 1 103 ? 1.622 -3.006 -15.770 1.00 92.06 103 ALA A O 1
ATOM 774 N N . GLU A 1 104 ? 2.263 -4.907 -16.754 1.00 93.62 104 GLU A N 1
ATOM 775 C CA . GLU A 1 104 ? 3.484 -5.078 -15.965 1.00 93.62 104 GLU A CA 1
ATOM 776 C C . GLU A 1 104 ? 4.578 -4.106 -16.394 1.00 93.62 104 GLU A C 1
ATOM 778 O O . GLU A 1 104 ? 5.205 -3.458 -15.552 1.00 93.62 104 GLU A O 1
ATOM 783 N N . PHE A 1 105 ? 4.759 -3.925 -17.704 1.00 92.75 105 PHE A N 1
ATOM 784 C CA . PHE A 1 105 ? 5.770 -3.038 -18.270 1.00 92.75 105 PHE A CA 1
ATOM 785 C C . PHE A 1 105 ? 5.645 -1.604 -17.742 1.00 92.75 105 PHE A C 1
ATOM 787 O O . PHE A 1 105 ? 6.647 -0.996 -17.351 1.00 92.75 105 PHE A O 1
ATOM 794 N N . VAL A 1 106 ? 4.423 -1.064 -17.662 1.00 92.94 106 VAL A N 1
ATOM 795 C CA . VAL A 1 106 ? 4.203 0.295 -17.136 1.00 92.94 106 VAL A CA 1
ATOM 796 C C . VAL A 1 106 ? 4.516 0.418 -15.644 1.00 92.94 106 VAL A C 1
ATOM 798 O O . VAL A 1 106 ? 4.703 1.527 -15.155 1.00 92.94 106 VAL A O 1
ATOM 801 N N . THR A 1 107 ? 4.615 -0.681 -14.894 1.00 92.44 107 THR A N 1
ATOM 802 C CA . THR A 1 107 ? 4.995 -0.630 -13.473 1.00 92.44 107 THR A CA 1
ATOM 803 C C . THR A 1 107 ? 6.506 -0.605 -13.257 1.00 92.44 107 THR A C 1
ATOM 805 O O . THR A 1 107 ? 6.940 -0.275 -12.154 1.00 92.44 107 THR A O 1
ATOM 808 N N . VAL A 1 108 ? 7.334 -0.872 -14.273 1.00 90.88 108 VAL A N 1
ATOM 809 C CA . VAL A 1 108 ? 8.796 -0.928 -14.112 1.00 90.88 108 VAL A CA 1
ATOM 810 C C . VAL A 1 108 ? 9.362 0.466 -13.752 1.00 90.88 108 VAL A C 1
ATOM 812 O O . VAL A 1 108 ? 9.121 1.435 -14.472 1.00 90.88 108 VAL A O 1
ATOM 815 N N . PRO A 1 109 ? 10.142 0.621 -12.666 1.00 86.81 109 PRO A N 1
ATOM 816 C CA . PRO A 1 109 ? 10.651 1.920 -12.218 1.00 86.81 109 PRO A CA 1
ATOM 817 C C . PRO A 1 109 ? 11.786 2.457 -13.086 1.00 86.81 109 PRO A C 1
ATOM 819 O O . PRO A 1 109 ? 11.963 3.665 -13.220 1.00 86.81 109 PRO A O 1
ATOM 822 N N . PHE A 1 110 ? 12.619 1.575 -13.633 1.00 81.31 110 PHE A N 1
ATOM 823 C CA . PHE A 1 110 ? 13.883 2.008 -14.201 1.00 81.31 110 PHE A CA 1
ATOM 824 C C . PHE A 1 110 ? 13.675 2.698 -15.554 1.00 81.31 110 PHE A C 1
ATOM 826 O O . PHE A 1 110 ? 13.108 2.131 -16.493 1.00 81.31 110 PHE A O 1
ATOM 833 N N . GLY A 1 111 ? 14.142 3.948 -15.637 1.00 79.06 111 GLY A N 1
ATOM 834 C CA . GLY A 1 111 ? 14.046 4.860 -16.782 1.00 79.06 111 GLY A CA 1
ATOM 835 C C . GLY A 1 111 ? 12.659 4.947 -17.420 1.00 79.06 111 GLY A C 1
ATOM 836 O O . GLY A 1 111 ? 12.541 4.948 -18.646 1.00 79.06 111 GLY A O 1
ATOM 837 N N . GLN A 1 112 ? 11.636 4.989 -16.570 1.00 86.62 112 GLN A N 1
ATOM 838 C CA . GLN A 1 112 ? 10.296 5.463 -16.893 1.00 86.62 112 GLN A CA 1
ATOM 839 C C . GLN A 1 112 ? 9.971 6.607 -15.921 1.00 86.62 112 GLN A C 1
ATOM 841 O O . GLN A 1 112 ? 10.336 6.498 -14.749 1.00 86.62 112 GLN A O 1
ATOM 846 N N . PRO A 1 113 ? 9.351 7.707 -16.378 1.00 86.62 113 PRO A N 1
ATOM 847 C CA . PRO A 1 113 ? 8.882 8.763 -15.483 1.00 86.62 113 PRO A CA 1
ATOM 848 C C . PRO A 1 113 ? 7.828 8.220 -14.517 1.00 86.62 113 PRO A C 1
ATOM 850 O O . PRO A 1 113 ? 7.004 7.395 -14.914 1.00 86.62 113 PRO A O 1
ATOM 853 N N . ASP A 1 114 ? 7.837 8.689 -13.270 1.00 87.00 114 ASP A N 1
ATOM 854 C CA . ASP A 1 114 ? 6.896 8.219 -12.247 1.00 87.00 114 ASP A CA 1
ATOM 855 C C . ASP A 1 114 ? 5.442 8.501 -12.622 1.00 87.00 114 ASP A C 1
ATOM 857 O O . ASP A 1 114 ? 4.565 7.703 -12.312 1.00 87.00 114 ASP A O 1
ATOM 861 N N . GLU A 1 115 ? 5.192 9.611 -13.319 1.00 86.94 115 GLU A N 1
ATOM 862 C CA . GLU A 1 115 ? 3.855 10.060 -13.712 1.00 86.94 115 GLU A CA 1
ATOM 863 C C . GLU A 1 115 ? 3.200 9.124 -14.732 1.00 86.94 115 GLU A C 1
ATOM 865 O O . GLU A 1 115 ? 1.982 9.120 -14.889 1.00 86.94 115 GLU A O 1
ATOM 870 N N . LEU A 1 116 ? 4.011 8.334 -15.441 1.00 89.25 116 LEU A N 1
ATOM 871 C CA . LEU A 1 116 ? 3.538 7.358 -16.417 1.00 89.25 116 LEU A CA 1
ATOM 872 C C . LEU A 1 116 ? 3.447 5.950 -15.830 1.00 89.25 116 LEU A C 1
ATOM 874 O O . LEU A 1 116 ? 3.005 5.035 -16.527 1.00 89.25 116 LEU A O 1
ATOM 878 N N . ARG A 1 117 ? 3.884 5.738 -14.583 1.00 89.75 117 ARG A N 1
ATOM 879 C CA . ARG A 1 117 ? 3.903 4.397 -14.007 1.00 89.75 117 ARG A CA 1
ATOM 880 C C . ARG A 1 117 ? 2.504 3.942 -13.610 1.00 89.75 117 ARG A C 1
ATOM 882 O O . ARG A 1 117 ? 1.713 4.692 -13.048 1.00 89.75 117 ARG A O 1
ATOM 889 N N . GLY A 1 118 ? 2.217 2.680 -13.913 1.00 88.31 118 GLY A N 1
ATOM 890 C CA . GLY A 1 118 ? 0.975 2.027 -13.510 1.00 88.31 118 GLY A CA 1
ATOM 891 C C . GLY A 1 118 ? 0.943 1.692 -12.018 1.00 88.31 118 GLY A C 1
ATOM 892 O O . GLY A 1 118 ? 1.973 1.680 -11.339 1.00 88.31 118 GLY A O 1
ATOM 893 N N . THR A 1 119 ? -0.252 1.373 -11.521 1.00 89.75 119 THR A N 1
ATOM 894 C CA . THR A 1 119 ? -0.451 0.905 -10.147 1.00 89.75 119 THR A CA 1
ATOM 895 C C . THR A 1 119 ? 0.186 -0.466 -9.939 1.00 89.75 119 THR A C 1
ATOM 897 O O . THR A 1 119 ? -0.135 -1.423 -10.639 1.00 89.75 119 THR A O 1
ATOM 900 N N . LEU A 1 120 ? 1.049 -0.568 -8.934 1.00 88.88 120 LEU A N 1
ATOM 901 C CA . LEU A 1 120 ? 1.631 -1.814 -8.466 1.00 88.88 120 LEU A CA 1
ATOM 902 C C . LEU A 1 120 ? 0.797 -2.364 -7.306 1.00 88.88 120 LEU A C 1
ATOM 904 O O . LEU A 1 120 ? 0.529 -1.659 -6.332 1.00 88.88 120 LEU A O 1
ATOM 908 N N . ALA A 1 121 ? 0.406 -3.635 -7.399 1.00 86.69 121 ALA A N 1
ATOM 909 C CA . ALA A 1 121 ? -0.282 -4.311 -6.308 1.00 86.69 121 ALA A CA 1
ATOM 910 C C . ALA A 1 121 ? 0.652 -4.444 -5.099 1.00 86.69 121 ALA A C 1
ATOM 912 O O . ALA A 1 121 ? 1.736 -5.022 -5.183 1.00 86.69 121 ALA A O 1
ATOM 913 N N . ASP A 1 122 ? 0.220 -3.908 -3.963 1.00 89.50 122 ASP A N 1
ATOM 914 C CA . ASP A 1 122 ? 1.012 -3.914 -2.746 1.00 89.50 122 ASP A CA 1
ATOM 915 C C . ASP A 1 122 ? 0.638 -5.112 -1.853 1.00 89.50 122 ASP A C 1
ATOM 917 O O . ASP A 1 122 ? -0.462 -5.136 -1.286 1.00 89.50 122 ASP A O 1
ATOM 921 N N . PRO A 1 123 ? 1.543 -6.090 -1.651 1.00 89.69 123 PRO A N 1
ATOM 922 C CA . PRO A 1 123 ? 1.246 -7.276 -0.850 1.00 89.69 123 PRO A CA 1
ATOM 923 C C . PRO A 1 123 ? 0.911 -6.951 0.614 1.00 89.69 123 PRO A C 1
ATOM 925 O O . PRO A 1 123 ? 0.207 -7.719 1.267 1.00 89.69 123 PRO A O 1
ATOM 928 N N . VAL A 1 124 ? 1.386 -5.821 1.146 1.00 91.88 124 VAL A N 1
ATOM 929 C CA . VAL A 1 124 ? 1.096 -5.400 2.525 1.00 91.88 124 VAL A CA 1
ATOM 930 C C . VAL A 1 124 ? -0.331 -4.871 2.647 1.00 91.88 124 VAL A C 1
ATOM 932 O O . VAL A 1 124 ? -1.013 -5.183 3.624 1.00 91.88 124 VAL A O 1
ATOM 935 N N . VAL A 1 125 ? -0.808 -4.133 1.641 1.00 91.69 125 VAL A N 1
ATOM 936 C CA . VAL A 1 125 ? -2.204 -3.674 1.576 1.00 91.69 125 VAL A CA 1
ATOM 937 C C . VAL A 1 125 ? -3.138 -4.877 1.465 1.00 91.69 125 VAL A C 1
ATOM 939 O O . VAL A 1 125 ? -4.051 -5.015 2.276 1.00 91.69 125 VAL A O 1
ATOM 942 N N . VAL A 1 126 ? -2.838 -5.813 0.558 1.00 91.44 126 VAL A N 1
ATOM 943 C CA . VAL A 1 126 ? -3.610 -7.059 0.392 1.00 91.44 126 VAL A CA 1
ATOM 944 C C . VAL A 1 126 ? -3.653 -7.871 1.693 1.00 91.44 126 VAL A C 1
ATOM 946 O O . VAL A 1 126 ? -4.691 -8.428 2.069 1.00 91.44 126 VAL A O 1
ATOM 949 N N . LEU A 1 127 ? -2.540 -7.926 2.431 1.00 92.06 127 LEU A N 1
ATOM 950 C CA . LEU A 1 127 ? -2.488 -8.593 3.730 1.00 92.06 127 LEU A CA 1
ATOM 951 C C . LEU A 1 127 ? -3.404 -7.911 4.757 1.00 92.06 127 LEU A C 1
ATOM 953 O O . LEU A 1 127 ? -4.176 -8.605 5.425 1.00 92.06 127 LEU A O 1
ATOM 957 N N . ALA A 1 128 ? -3.347 -6.581 4.876 1.00 92.88 128 ALA A N 1
ATOM 958 C CA . ALA A 1 128 ? -4.191 -5.814 5.792 1.00 92.88 128 ALA A CA 1
ATOM 959 C C . ALA A 1 128 ? -5.686 -5.991 5.468 1.00 92.88 128 ALA A C 1
ATOM 961 O O . ALA A 1 128 ? -6.497 -6.247 6.365 1.00 92.88 128 ALA A O 1
ATOM 962 N N . GLU A 1 129 ? -6.046 -5.964 4.184 1.00 92.31 129 GLU A N 1
ATOM 963 C CA . GLU A 1 129 ? -7.405 -6.231 3.702 1.00 92.31 129 GLU A CA 1
ATOM 964 C C . GLU A 1 129 ? -7.866 -7.647 4.039 1.00 92.31 129 GLU A C 1
ATOM 966 O O . GLU A 1 129 ? -8.978 -7.840 4.531 1.00 92.31 129 GLU A O 1
ATOM 971 N N . THR A 1 130 ? -6.994 -8.641 3.872 1.00 93.19 130 THR A N 1
ATOM 972 C CA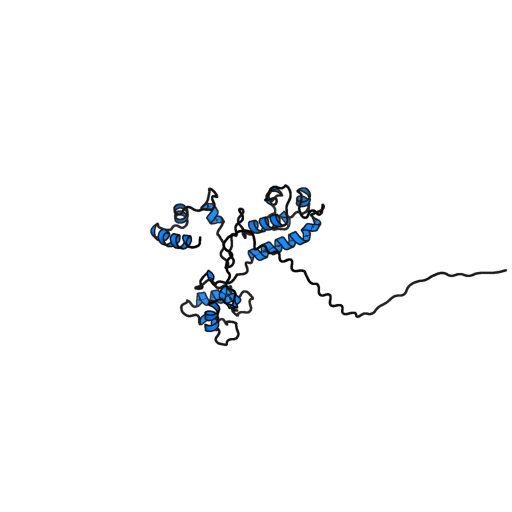 . THR A 1 130 ? -7.293 -10.030 4.240 1.00 93.19 130 THR A CA 1
ATOM 973 C C . THR A 1 130 ? -7.574 -10.164 5.740 1.00 93.19 130 THR A C 1
ATOM 975 O O . THR A 1 130 ? -8.499 -10.877 6.145 1.00 93.19 130 THR A O 1
ATOM 978 N N . LYS A 1 131 ? -6.810 -9.467 6.596 1.00 92.94 131 LYS A N 1
ATOM 979 C CA . LYS A 1 131 ? -7.068 -9.454 8.046 1.00 92.94 131 LYS A CA 1
ATOM 980 C C . LYS A 1 131 ? -8.391 -8.785 8.371 1.00 92.94 131 LYS A C 1
ATOM 982 O O . LYS A 1 131 ? -9.168 -9.341 9.144 1.00 92.94 131 LYS A O 1
ATOM 987 N N . LEU A 1 132 ? -8.686 -7.652 7.747 1.00 93.88 132 LEU A N 1
ATOM 988 C CA . LEU A 1 132 ? -9.967 -6.993 7.932 1.00 93.88 132 LEU A CA 1
ATOM 989 C C . LEU A 1 132 ? -11.133 -7.875 7.474 1.00 93.88 132 LEU A C 1
ATOM 991 O O . LEU A 1 132 ? -12.123 -7.980 8.192 1.00 93.88 132 LEU A O 1
ATOM 995 N N . ALA A 1 133 ? -11.043 -8.522 6.313 1.00 93.19 133 ALA A N 1
ATOM 996 C CA . ALA A 1 133 ? -12.0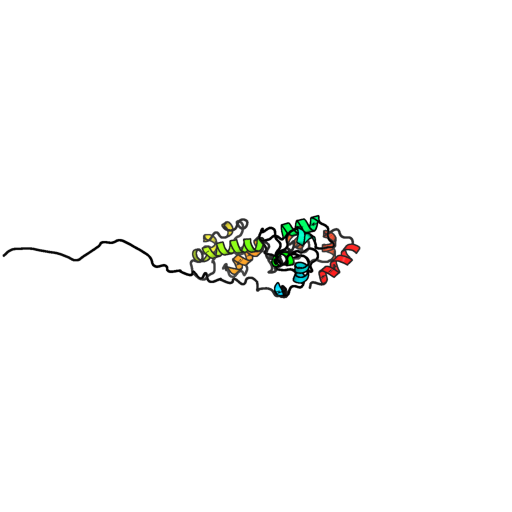94 -9.409 5.825 1.00 93.19 133 ALA A CA 1
ATOM 997 C C . ALA A 1 133 ? -12.384 -10.527 6.840 1.00 93.19 133 ALA A C 1
ATOM 999 O O . ALA A 1 133 ? -13.544 -10.851 7.111 1.00 93.19 133 ALA A O 1
ATOM 1000 N N . ARG A 1 134 ? -11.332 -11.055 7.483 1.00 92.06 134 ARG A N 1
ATOM 1001 C CA . ARG A 1 134 ? -11.465 -12.005 8.593 1.00 92.06 134 ARG A CA 1
ATOM 1002 C C . ARG A 1 134 ? -12.195 -11.394 9.793 1.00 92.06 134 ARG A C 1
ATOM 1004 O O . ARG A 1 134 ? -13.111 -12.035 10.295 1.00 92.06 134 ARG A O 1
ATOM 1011 N N . LEU A 1 135 ? -11.839 -10.183 10.232 1.00 92.00 135 LEU A N 1
ATOM 1012 C CA . LEU A 1 135 ? -12.545 -9.500 11.329 1.00 92.00 135 LEU A CA 1
ATOM 1013 C C . LEU A 1 135 ? -14.016 -9.242 10.977 1.00 92.00 135 LEU A C 1
ATOM 1015 O O . LEU A 1 135 ? -14.907 -9.567 11.753 1.00 92.00 135 LEU A O 1
ATOM 1019 N N . THR A 1 136 ? -14.275 -8.752 9.767 1.00 92.50 136 THR A N 1
ATOM 1020 C CA . THR A 1 136 ? -15.614 -8.435 9.245 1.00 92.50 136 THR A CA 1
ATOM 1021 C C . THR A 1 136 ? -16.531 -9.655 9.272 1.00 92.50 136 THR A C 1
ATOM 1023 O O . THR A 1 136 ? -17.700 -9.550 9.635 1.00 92.50 136 THR A O 1
ATOM 1026 N N . LYS A 1 137 ? -15.999 -10.840 8.941 1.00 92.06 137 LYS A N 1
ATOM 1027 C CA . LYS A 1 137 ? -16.754 -12.099 8.979 1.00 92.06 137 LYS A CA 1
ATOM 1028 C C . LYS A 1 137 ? -17.257 -12.447 10.383 1.00 92.06 137 LYS A C 1
ATOM 1030 O O . LYS A 1 137 ? -18.336 -13.020 10.510 1.00 92.06 137 LYS A O 1
ATOM 1035 N N . HIS A 1 138 ? -16.480 -12.129 11.414 1.00 90.38 138 HIS A N 1
ATOM 1036 C CA . HIS A 1 138 ? -16.826 -12.413 12.806 1.00 90.38 138 HIS A CA 1
ATOM 1037 C C . HIS A 1 138 ? -17.505 -11.235 13.517 1.00 90.38 138 HIS A C 1
ATOM 1039 O O . HIS A 1 138 ? -18.080 -11.437 14.579 1.00 90.38 138 HIS A O 1
ATOM 1045 N N . TRP A 1 139 ? -17.520 -10.047 12.905 1.00 91.81 139 TRP A N 1
ATOM 1046 C CA . TRP A 1 139 ? -18.035 -8.809 13.496 1.00 91.81 139 TRP A CA 1
ATOM 1047 C C . TRP A 1 139 ? -19.449 -8.953 14.058 1.00 91.81 139 TRP A C 1
ATOM 1049 O O . TRP A 1 139 ? -19.678 -8.699 15.234 1.00 91.81 139 TRP A O 1
ATOM 1059 N N . LYS A 1 140 ? -20.374 -9.483 13.248 1.00 90.19 140 LYS A N 1
ATOM 1060 C CA . LYS A 1 140 ? -21.777 -9.702 13.642 1.00 90.19 140 LYS A CA 1
ATOM 1061 C C . LYS A 1 140 ? -21.962 -10.695 14.792 1.00 90.19 140 LYS A C 1
ATOM 1063 O O . LYS A 1 140 ? -23.037 -10.752 15.365 1.00 90.19 140 LYS A O 1
ATOM 1068 N N . ALA A 1 141 ? -20.976 -11.551 15.056 1.00 91.44 141 ALA A N 1
ATOM 1069 C CA . ALA A 1 141 ? -21.040 -12.491 16.172 1.00 91.44 141 ALA A CA 1
ATOM 1070 C C . ALA A 1 141 ? -20.579 -11.851 17.491 1.00 91.44 141 ALA A C 1
ATOM 1072 O O . ALA A 1 141 ? -20.855 -12.397 18.556 1.00 91.44 141 ALA A O 1
ATOM 1073 N N . TRP A 1 142 ? -19.849 -10.737 17.418 1.00 92.12 142 TRP A N 1
ATOM 1074 C CA . TRP A 1 142 ? -19.334 -10.008 18.576 1.00 92.12 142 TRP A CA 1
ATOM 1075 C C . TRP A 1 142 ? -20.207 -8.819 18.954 1.00 92.12 142 TRP A C 1
ATOM 1077 O O . TRP A 1 142 ? -20.351 -8.550 20.139 1.00 92.12 142 TRP A O 1
ATOM 1087 N N . ASP A 1 143 ? -20.784 -8.165 17.951 1.00 92.69 143 ASP A N 1
ATOM 1088 C CA . ASP A 1 143 ? -21.805 -7.128 18.071 1.00 92.69 143 ASP A CA 1
ATOM 1089 C C . ASP A 1 143 ? -23.123 -7.770 18.547 1.00 92.69 143 ASP A C 1
ATOM 1091 O O . ASP A 1 143 ? -23.894 -8.324 17.757 1.00 92.69 143 ASP A O 1
ATOM 1095 N N . GLN A 1 144 ? -23.324 -7.809 19.867 1.00 91.69 144 GLN A N 1
ATOM 1096 C CA . GLN A 1 144 ? -24.463 -8.474 20.502 1.00 91.69 144 GLN A CA 1
ATOM 1097 C C . GLN A 1 144 ? -25.706 -7.592 20.484 1.00 91.69 144 GLN A C 1
ATOM 1099 O O . GLN A 1 144 ? -26.826 -8.108 20.426 1.00 91.69 144 GLN A O 1
ATOM 1104 N N . ASN A 1 145 ? -25.519 -6.275 20.569 1.00 90.25 145 ASN A N 1
ATOM 1105 C CA . ASN A 1 145 ? -26.611 -5.310 20.566 1.00 90.25 145 ASN A CA 1
ATOM 1106 C C . ASN A 1 145 ? -27.082 -4.946 19.137 1.00 90.25 145 ASN A C 1
ATOM 1108 O O . ASN A 1 145 ? -28.190 -4.427 18.981 1.00 90.25 145 ASN A O 1
ATOM 1112 N N . GLY A 1 146 ? -26.304 -5.294 18.108 1.00 89.75 146 GLY A N 1
ATOM 1113 C CA . GLY A 1 146 ? -26.629 -5.128 16.696 1.00 89.75 146 GLY A CA 1
ATOM 1114 C C . GLY A 1 146 ? -26.492 -3.693 16.187 1.00 89.75 146 GLY A C 1
ATOM 1115 O O . GLY A 1 146 ? -27.144 -3.353 15.195 1.00 89.75 146 GLY A O 1
ATOM 1116 N N . ASP A 1 147 ? -25.713 -2.842 16.858 1.00 91.19 147 ASP A N 1
ATOM 1117 C CA . ASP A 1 147 ? -25.533 -1.436 16.476 1.00 91.19 147 ASP A CA 1
ATOM 1118 C C . ASP A 1 147 ? -24.427 -1.219 15.423 1.00 91.19 147 ASP A C 1
ATOM 1120 O O . ASP A 1 147 ? -24.280 -0.121 14.875 1.00 91.19 147 ASP A O 1
ATOM 1124 N N . GLY A 1 148 ? -23.704 -2.282 15.059 1.00 89.94 148 GLY A N 1
ATOM 1125 C CA . GLY A 1 148 ? -22.613 -2.259 14.090 1.00 89.94 148 GLY A CA 1
ATOM 1126 C C . GLY A 1 148 ? -21.277 -1.783 14.665 1.00 89.94 148 GLY A C 1
ATOM 1127 O O . GLY A 1 148 ? -20.288 -1.720 13.920 1.00 89.94 148 GLY A O 1
ATOM 1128 N N . LEU A 1 149 ? -21.224 -1.471 15.955 1.00 93.81 149 LEU A N 1
ATOM 1129 C CA . LEU A 1 149 ? -20.054 -1.059 16.714 1.00 93.81 149 LEU A CA 1
ATOM 1130 C C . LEU A 1 149 ? -19.721 -2.141 17.753 1.00 93.81 149 LEU A C 1
ATOM 1132 O O . LEU A 1 149 ? -20.445 -3.114 17.921 1.00 93.81 149 LEU A O 1
ATOM 1136 N N . LEU A 1 150 ? -18.556 -2.031 18.389 1.00 93.56 150 LEU A N 1
ATOM 1137 C CA . LEU A 1 150 ? -18.182 -2.905 19.498 1.00 93.56 150 LEU A CA 1
ATOM 1138 C C . LEU A 1 150 ? -17.993 -2.072 20.756 1.00 93.56 150 LEU A C 1
ATOM 1140 O O . LEU A 1 150 ? -17.047 -1.285 20.855 1.00 93.56 150 LEU A O 1
ATOM 1144 N N . ALA A 1 151 ? -18.864 -2.287 21.735 1.00 94.06 151 ALA A N 1
ATOM 1145 C CA . ALA A 1 151 ? -18.712 -1.749 23.077 1.00 94.06 151 ALA A CA 1
ATOM 1146 C C . ALA A 1 151 ? -17.529 -2.421 23.817 1.00 94.06 151 ALA A C 1
ATOM 1148 O O . ALA A 1 151 ? -17.058 -3.493 23.417 1.00 94.06 151 ALA A O 1
ATOM 1149 N N . PRO A 1 152 ? -17.045 -1.860 24.943 1.00 93.19 152 PRO A N 1
ATOM 1150 C CA . PRO A 1 152 ? -15.879 -2.393 25.654 1.00 93.19 152 PRO A CA 1
ATOM 1151 C C . PRO A 1 152 ? -15.985 -3.869 26.063 1.00 93.19 152 PRO A C 1
ATOM 1153 O O . PRO A 1 152 ? -14.980 -4.582 26.067 1.00 93.19 152 PRO A O 1
ATOM 1156 N N . ASP A 1 153 ? -17.180 -4.350 26.403 1.00 91.75 153 ASP A N 1
ATOM 1157 C CA . ASP A 1 153 ? -17.387 -5.744 26.814 1.00 91.75 153 ASP A CA 1
ATOM 1158 C C . ASP A 1 153 ? -17.509 -6.704 25.617 1.00 91.75 153 ASP A C 1
ATOM 1160 O O . ASP A 1 153 ? -17.009 -7.834 25.663 1.00 91.75 153 ASP A O 1
ATOM 1164 N N . GLU A 1 154 ? -18.064 -6.232 24.501 1.00 92.62 154 GLU A N 1
ATOM 1165 C CA . GLU A 1 154 ? -18.092 -6.955 23.225 1.00 92.62 154 GLU A CA 1
ATOM 1166 C C . GLU A 1 154 ? -16.680 -7.080 22.641 1.00 92.62 154 GLU A C 1
ATOM 1168 O O . GLU A 1 154 ? -16.278 -8.153 22.189 1.00 92.62 154 GLU A O 1
ATOM 1173 N N . PHE A 1 155 ? -15.869 -6.024 22.751 1.00 91.94 155 PHE A N 1
ATOM 1174 C CA . PHE A 1 155 ? -14.463 -6.039 22.352 1.00 91.94 155 PHE A CA 1
ATOM 1175 C C . PHE A 1 155 ? -13.619 -7.018 23.184 1.00 91.94 155 PHE A C 1
ATOM 1177 O O . PHE A 1 155 ? -12.762 -7.717 22.647 1.00 91.94 155 PHE A O 1
ATOM 1184 N N . LYS A 1 156 ? -13.857 -7.122 24.497 1.00 89.44 156 LYS A N 1
ATOM 1185 C CA . LYS A 1 156 ? -13.176 -8.138 25.323 1.00 89.44 156 LYS A CA 1
ATOM 1186 C C . LYS A 1 156 ? -13.551 -9.554 24.888 1.00 89.44 156 LYS A C 1
ATOM 1188 O O . LYS A 1 156 ? -12.687 -10.425 24.836 1.00 89.44 156 LYS A O 1
ATOM 1193 N N . THR A 1 157 ? -14.825 -9.773 24.568 1.00 88.56 157 THR A N 1
ATOM 1194 C CA . THR A 1 157 ? -15.345 -11.082 24.145 1.00 88.56 157 THR A CA 1
ATOM 1195 C C . THR A 1 157 ? -14.845 -11.474 22.753 1.00 88.56 157 THR A C 1
ATOM 1197 O O . THR A 1 157 ? -14.599 -12.651 22.491 1.00 88.56 157 THR A O 1
ATOM 1200 N N . SER A 1 158 ? -14.657 -10.498 21.864 1.00 85.50 158 SER A N 1
ATOM 1201 C CA . SER A 1 158 ? -14.222 -10.728 20.486 1.00 85.50 158 SER A CA 1
ATOM 1202 C C . SER A 1 158 ? -12.783 -11.229 20.362 1.00 85.50 158 SER A C 1
ATOM 1204 O O . SER A 1 158 ? -12.451 -11.889 19.376 1.00 85.50 158 SER A O 1
ATOM 1206 N N . ALA A 1 159 ? -11.929 -10.925 21.349 1.00 84.81 159 ALA A N 1
ATOM 1207 C CA . ALA A 1 159 ? -10.509 -11.273 21.353 1.00 84.81 159 ALA A CA 1
ATOM 1208 C C . ALA A 1 159 ? -9.776 -10.853 20.056 1.00 84.81 159 ALA A C 1
ATOM 1210 O O . ALA A 1 159 ? -8.812 -11.502 19.643 1.00 84.81 159 ALA A O 1
ATOM 1211 N N . ILE A 1 160 ? -10.214 -9.752 19.423 1.00 86.38 160 ILE A N 1
ATOM 1212 C CA . ILE A 1 160 ? -9.641 -9.210 18.177 1.00 86.38 160 ILE A CA 1
ATOM 1213 C C . ILE A 1 160 ? -8.104 -9.095 18.216 1.00 86.38 160 ILE A C 1
ATOM 1215 O O . ILE A 1 160 ? -7.479 -9.555 17.253 1.00 86.38 160 ILE A O 1
ATOM 1219 N N . PRO A 1 161 ? -7.474 -8.578 19.298 1.00 85.50 161 PRO A N 1
ATOM 1220 C CA . PRO A 1 161 ? -6.014 -8.503 19.417 1.00 85.50 161 PRO A CA 1
ATOM 1221 C C . PRO A 1 161 ? -5.288 -9.832 19.168 1.00 85.50 161 PRO A C 1
ATOM 1223 O O . PRO A 1 161 ? -4.183 -9.841 18.641 1.00 85.50 161 PRO A O 1
ATOM 1226 N N . PHE A 1 162 ? -5.916 -10.967 19.488 1.00 85.69 162 PHE A N 1
ATOM 1227 C CA . PHE A 1 162 ? -5.328 -12.301 19.331 1.00 85.69 162 PHE A CA 1
ATOM 1228 C C . PHE A 1 162 ? -5.598 -12.933 17.957 1.00 85.69 162 PHE A C 1
ATOM 1230 O O . PHE A 1 162 ? -4.993 -13.942 17.596 1.00 85.69 162 PHE A O 1
ATOM 1237 N N . LEU A 1 163 ? -6.511 -12.363 17.163 1.00 86.06 163 LEU A N 1
ATOM 1238 C CA . LEU A 1 163 ? -6.805 -12.830 15.803 1.00 86.06 163 LEU A CA 1
ATOM 1239 C C . LEU A 1 163 ? -5.831 -12.277 14.762 1.00 86.06 163 LEU A C 1
ATOM 1241 O O . LEU A 1 163 ? -5.727 -12.830 13.654 1.00 86.06 163 LEU A O 1
ATOM 1245 N N . VAL A 1 164 ? -5.139 -11.195 15.114 1.00 86.81 164 VAL A N 1
ATOM 1246 C CA . VAL A 1 164 ? -4.171 -10.500 14.275 1.00 86.81 164 VAL A CA 1
ATOM 1247 C C . VAL A 1 164 ? -2.796 -10.636 14.928 1.00 86.81 164 VAL A C 1
ATOM 1249 O O . VAL A 1 164 ? -2.538 -9.971 15.928 1.00 86.81 164 VAL A O 1
ATOM 1252 N N . PRO A 1 165 ? -1.909 -11.486 14.378 1.00 85.25 165 PRO A N 1
ATOM 1253 C CA . PRO A 1 165 ? -0.570 -11.655 14.926 1.00 85.25 165 PRO A CA 1
ATOM 1254 C C . PRO A 1 165 ? 0.173 -10.320 15.037 1.00 85.25 165 PRO A C 1
ATOM 1256 O O . PRO A 1 165 ? 0.211 -9.564 14.063 1.00 85.25 165 PRO A O 1
ATOM 1259 N N . GLY A 1 166 ? 0.779 -10.060 16.194 1.00 85.00 166 GLY A N 1
ATOM 1260 C CA . GLY A 1 166 ? 1.530 -8.837 16.490 1.00 85.00 166 GLY A CA 1
ATOM 1261 C C . GLY A 1 166 ? 0.715 -7.709 17.133 1.00 85.00 166 GLY A C 1
ATOM 1262 O O . GLY A 1 166 ? 1.293 -6.669 17.446 1.00 85.00 166 GLY A O 1
ATOM 1263 N N . LEU A 1 167 ? -0.596 -7.886 17.333 1.00 91.38 167 LEU A N 1
ATOM 1264 C CA . LEU A 1 167 ? -1.458 -6.921 18.028 1.00 91.38 167 LEU A CA 1
ATOM 1265 C C . LEU A 1 167 ? -1.925 -7.399 19.406 1.00 91.38 167 LEU A C 1
ATOM 1267 O O . LEU A 1 167 ? -2.756 -6.740 20.022 1.00 91.38 167 LEU A O 1
ATOM 1271 N N . GLU A 1 168 ? -1.368 -8.484 19.939 1.00 91.44 168 GLU A N 1
ATOM 1272 C CA . GLU A 1 168 ? -1.822 -9.134 21.175 1.00 91.44 168 GLU A CA 1
ATOM 1273 C C . GLU A 1 168 ? -1.701 -8.233 22.414 1.00 91.44 168 GLU A C 1
ATOM 1275 O O . GLU A 1 168 ? -2.424 -8.421 23.389 1.00 91.44 168 GLU A O 1
ATOM 1280 N N . SER A 1 169 ? -0.797 -7.248 22.386 1.00 89.19 169 SER A N 1
ATOM 1281 C CA . SER A 1 169 ? -0.615 -6.276 23.470 1.00 89.19 169 SER A CA 1
ATOM 1282 C C . SER A 1 169 ? -1.537 -5.057 23.379 1.00 89.19 169 SER A C 1
ATOM 1284 O O . SER A 1 169 ? -1.457 -4.192 24.248 1.00 89.19 169 SER A O 1
ATOM 1286 N N . THR A 1 170 ? -2.357 -4.945 22.330 1.00 91.69 170 THR A N 1
ATOM 1287 C CA . THR A 1 170 ? -3.277 -3.812 22.159 1.00 91.69 170 THR A CA 1
ATOM 1288 C C . THR A 1 170 ? -4.546 -3.991 22.986 1.00 91.69 170 THR A C 1
ATOM 1290 O O . THR A 1 170 ? -5.068 -5.099 23.130 1.00 91.69 170 THR A O 1
ATOM 1293 N N . GLY A 1 171 ? -5.043 -2.892 23.548 1.00 92.00 171 GLY A N 1
ATOM 1294 C CA . GLY A 1 171 ? -6.288 -2.843 24.311 1.00 92.00 171 GLY A CA 1
ATOM 1295 C C . GLY A 1 171 ? -7.390 -2.078 23.582 1.00 92.00 171 GLY A C 1
ATOM 1296 O O . GLY A 1 171 ? -7.159 -1.474 22.544 1.00 92.00 171 GLY A O 1
ATOM 1297 N N . PHE A 1 172 ? -8.590 -2.040 24.166 1.00 93.38 172 PHE A N 1
ATOM 1298 C CA . PHE A 1 172 ? -9.743 -1.308 23.618 1.00 93.38 172 PHE A CA 1
ATOM 1299 C C . PHE A 1 172 ? -9.407 0.140 23.213 1.00 93.38 172 PHE A C 1
ATOM 1301 O O . PHE A 1 172 ? -9.753 0.578 22.123 1.00 93.38 172 PHE A O 1
ATOM 1308 N N . ALA A 1 173 ? -8.668 0.855 24.065 1.00 93.38 173 ALA A N 1
ATOM 1309 C CA . ALA A 1 173 ? -8.298 2.252 23.837 1.00 93.38 173 ALA A CA 1
ATOM 1310 C C . ALA A 1 173 ? -7.370 2.469 22.626 1.00 93.38 173 ALA A C 1
ATOM 1312 O O . ALA A 1 173 ? -7.303 3.582 22.117 1.00 93.38 173 ALA A O 1
ATOM 1313 N N . ASP A 1 174 ? -6.657 1.435 22.169 1.00 93.00 174 ASP A N 1
ATOM 1314 C CA . ASP A 1 174 ? -5.844 1.513 20.949 1.00 93.00 174 ASP A CA 1
ATOM 1315 C C . ASP A 1 174 ? -6.701 1.362 19.683 1.00 93.00 174 ASP A C 1
ATOM 1317 O O . ASP A 1 174 ? -6.279 1.755 18.595 1.00 93.00 174 ASP A O 1
ATOM 1321 N N . TRP A 1 175 ? -7.894 0.775 19.823 1.00 93.62 175 TRP A N 1
ATOM 1322 C CA . TRP A 1 175 ? -8.828 0.517 18.731 1.00 93.62 175 TRP A CA 1
ATOM 1323 C C . TRP A 1 175 ? -9.932 1.571 18.622 1.00 93.62 175 TRP A C 1
ATOM 1325 O O . TRP A 1 175 ? -10.403 1.820 17.517 1.00 93.62 175 TRP A O 1
ATOM 1335 N N . ASP A 1 176 ? -10.304 2.213 19.728 1.00 95.25 176 ASP A N 1
ATOM 1336 C CA . ASP A 1 176 ? -11.206 3.370 19.773 1.00 95.25 176 ASP A CA 1
ATOM 1337 C C . ASP A 1 176 ? -10.415 4.660 19.475 1.00 95.25 176 ASP A C 1
ATOM 1339 O O . ASP A 1 176 ? -9.923 5.361 20.367 1.00 95.25 176 ASP A O 1
ATOM 1343 N N . LEU A 1 177 ? -10.211 4.936 18.183 1.00 92.00 177 LEU A N 1
ATOM 1344 C CA . LEU A 1 177 ? -9.357 6.039 17.732 1.00 92.00 177 LEU A CA 1
ATOM 1345 C C . LEU A 1 177 ? -10.010 7.408 17.936 1.00 92.00 177 LEU A C 1
ATOM 1347 O O . LEU A 1 177 ? -9.301 8.392 18.166 1.00 92.00 177 LEU A O 1
ATOM 1351 N N . ASN A 1 178 ? -11.336 7.487 17.817 1.00 93.19 178 ASN A N 1
ATOM 1352 C CA . ASN A 1 178 ? -12.076 8.736 17.972 1.00 93.19 178 ASN A CA 1
ATOM 1353 C C . ASN A 1 178 ? -12.461 9.026 19.444 1.00 93.19 178 ASN A C 1
ATOM 1355 O O . ASN A 1 178 ? -12.814 10.166 19.757 1.00 93.19 178 ASN A O 1
ATOM 1359 N N . ARG A 1 179 ? -12.302 8.041 20.342 1.00 93.88 179 ARG A N 1
ATOM 1360 C CA . ARG A 1 179 ? -12.615 8.088 21.779 1.00 93.88 179 ARG A CA 1
ATOM 1361 C C . ARG A 1 179 ? -14.099 8.277 22.086 1.00 93.88 179 ARG A C 1
ATOM 1363 O O . ARG A 1 179 ? -14.440 8.950 23.063 1.00 93.88 179 ARG A O 1
ATOM 1370 N N . ASP A 1 180 ? -14.974 7.710 21.266 1.00 94.75 180 ASP A N 1
ATOM 1371 C CA . ASP A 1 180 ? -16.425 7.718 21.472 1.00 94.75 180 ASP A CA 1
ATOM 1372 C C . ASP A 1 180 ? -16.905 6.581 22.391 1.00 94.75 180 ASP A C 1
ATOM 1374 O O . ASP A 1 180 ? -18.091 6.511 22.726 1.00 94.75 180 ASP A O 1
ATOM 1378 N N . GLY A 1 181 ? -15.981 5.743 22.873 1.00 94.19 181 GLY A N 1
ATOM 1379 C CA . GLY A 1 181 ? -16.269 4.633 23.770 1.00 94.19 181 GLY A CA 1
ATOM 1380 C C . GLY A 1 181 ? -16.756 3.382 23.048 1.00 94.19 181 GLY A C 1
ATOM 1381 O O . GLY A 1 181 ? -17.197 2.444 23.718 1.00 94.19 181 GLY A O 1
ATOM 1382 N N . GLN A 1 182 ? -16.679 3.344 21.717 1.00 94.69 182 GLN A N 1
ATOM 1383 C CA . GLN A 1 182 ? -17.041 2.211 20.875 1.00 94.69 182 GLN A CA 1
ATOM 1384 C C . GLN A 1 182 ? -15.981 2.007 19.782 1.00 94.69 182 GLN A C 1
ATOM 1386 O O . GLN A 1 182 ? -15.222 2.904 19.443 1.00 94.69 182 GLN A O 1
ATOM 1391 N N . VAL A 1 183 ? -15.891 0.794 19.233 1.00 95.25 183 VAL A N 1
ATOM 1392 C CA . VAL A 1 183 ? -14.979 0.498 18.118 1.00 95.25 183 VAL A CA 1
ATOM 1393 C C . VAL A 1 183 ? -15.786 0.183 16.874 1.00 95.25 183 VAL A C 1
ATOM 1395 O O . VAL A 1 183 ? -16.509 -0.809 16.814 1.00 95.25 183 VAL A O 1
ATOM 1398 N N . SER A 1 184 ? -15.619 0.999 15.843 1.00 95.19 184 SER A N 1
ATOM 1399 C CA . SER A 1 184 ? -16.206 0.769 14.528 1.00 95.19 184 SER A CA 1
ATOM 1400 C C . SER A 1 184 ? -15.312 -0.093 13.633 1.00 95.19 184 SER A C 1
ATOM 1402 O O . SER A 1 184 ? -14.087 -0.160 13.773 1.00 95.19 184 SER A O 1
ATOM 1404 N N . LEU A 1 185 ? -15.907 -0.693 12.598 1.00 92.81 185 LEU A N 1
ATOM 1405 C CA . LEU A 1 185 ? -15.150 -1.434 11.582 1.00 92.81 185 LEU A CA 1
ATOM 1406 C C . LEU A 1 185 ? -14.179 -0.530 10.797 1.00 92.81 185 LEU A C 1
ATOM 1408 O O . LEU A 1 185 ? -13.154 -0.996 10.293 1.00 92.81 185 LEU A O 1
ATOM 1412 N N . LYS A 1 186 ? -14.478 0.774 10.711 1.00 93.62 186 LYS A N 1
ATOM 1413 C CA . LYS A 1 186 ? -13.586 1.780 10.116 1.00 93.62 186 LYS A CA 1
ATOM 1414 C C . LYS A 1 186 ? -12.352 2.017 10.983 1.00 93.62 186 LYS A C 1
ATOM 1416 O O . LYS A 1 186 ? -11.259 2.156 10.445 1.00 93.62 186 LYS A O 1
ATOM 1421 N N . GLU A 1 187 ? -12.501 2.024 12.300 1.00 94.44 187 GLU A N 1
ATOM 1422 C CA . GLU A 1 187 ? -11.363 2.160 13.210 1.00 94.44 187 GLU A CA 1
ATOM 1423 C C . GLU A 1 187 ? -10.534 0.886 13.253 1.00 94.44 187 GLU A C 1
ATOM 1425 O O . GLU A 1 187 ? -9.317 0.961 13.114 1.00 94.44 187 GLU A O 1
ATOM 1430 N N . ALA A 1 188 ? -11.173 -0.286 13.279 1.00 93.94 188 ALA A N 1
ATOM 1431 C CA . ALA A 1 188 ? -10.475 -1.561 13.132 1.00 93.94 188 ALA A CA 1
ATOM 1432 C C . ALA A 1 188 ? -9.630 -1.606 11.846 1.00 93.94 188 ALA A C 1
ATOM 1434 O O . ALA A 1 188 ? -8.479 -2.036 11.859 1.00 93.94 188 ALA A O 1
ATOM 1435 N N . ALA A 1 189 ? -10.169 -1.101 10.733 1.00 94.62 189 ALA A N 1
ATOM 1436 C CA . ALA A 1 189 ? -9.413 -0.935 9.497 1.00 94.62 189 ALA A CA 1
ATOM 1437 C C . ALA A 1 189 ? -8.206 -0.018 9.654 1.00 94.62 189 ALA A C 1
ATOM 1439 O O . ALA A 1 189 ? -7.114 -0.345 9.203 1.00 94.62 189 ALA A O 1
ATOM 1440 N N . ARG A 1 190 ? -8.412 1.126 10.302 1.00 93.94 190 ARG A N 1
ATOM 1441 C CA . ARG A 1 190 ? -7.382 2.133 10.507 1.00 93.94 190 ARG A CA 1
ATOM 1442 C C . ARG A 1 190 ? -6.248 1.603 11.384 1.00 93.94 190 ARG A C 1
ATOM 1444 O O . ARG A 1 190 ? -5.090 1.860 11.068 1.00 93.94 190 ARG A O 1
ATOM 1451 N N . VAL A 1 191 ? -6.566 0.833 12.424 1.00 94.25 191 VAL A N 1
ATOM 1452 C CA . VAL A 1 191 ? -5.588 0.147 13.281 1.00 94.25 191 VAL A CA 1
ATOM 1453 C C . VAL A 1 191 ? -4.780 -0.862 12.476 1.00 94.25 191 VAL A C 1
ATOM 1455 O O . VAL A 1 191 ? -3.558 -0.862 12.576 1.00 94.25 191 VAL A O 1
ATOM 1458 N N . LEU A 1 192 ? -5.429 -1.679 11.639 1.00 94.69 192 LEU A N 1
ATOM 1459 C CA . LEU A 1 192 ? -4.726 -2.615 10.758 1.00 94.69 192 LEU A CA 1
ATOM 1460 C C . LEU A 1 192 ? -3.800 -1.878 9.784 1.00 94.69 192 LEU A C 1
ATOM 1462 O O . LEU A 1 192 ? -2.636 -2.248 9.658 1.00 94.69 192 LEU A O 1
ATOM 1466 N N . ASP A 1 193 ? -4.271 -0.801 9.155 1.00 94.06 193 ASP A N 1
ATOM 1467 C CA . ASP A 1 193 ? -3.447 0.012 8.258 1.00 94.06 193 ASP A CA 1
ATOM 1468 C C . ASP A 1 193 ? -2.217 0.583 8.980 1.00 94.06 193 ASP A C 1
ATOM 1470 O O . ASP A 1 193 ? -1.131 0.628 8.404 1.00 94.06 193 ASP A O 1
ATOM 1474 N N . ILE A 1 194 ? -2.362 1.009 10.239 1.00 91.94 194 ILE A N 1
ATOM 1475 C CA . ILE A 1 194 ? -1.247 1.510 11.054 1.00 91.94 194 ILE A CA 1
ATOM 1476 C C . ILE A 1 194 ? -0.293 0.370 11.428 1.00 91.94 194 ILE A C 1
ATOM 1478 O O . ILE A 1 194 ? 0.921 0.506 11.271 1.00 91.94 194 ILE A O 1
ATOM 1482 N N . ALA A 1 195 ? -0.829 -0.764 11.878 1.00 91.25 195 ALA A N 1
ATOM 1483 C CA . ALA A 1 195 ? -0.063 -1.930 12.308 1.00 91.25 195 ALA A CA 1
ATOM 1484 C C . ALA A 1 195 ? 0.797 -2.517 11.181 1.00 91.25 195 ALA A C 1
ATOM 1486 O O . ALA A 1 195 ? 1.952 -2.880 11.399 1.00 91.25 195 ALA A O 1
ATOM 1487 N N . TYR A 1 196 ? 0.247 -2.571 9.967 1.00 91.25 196 TYR A N 1
ATOM 1488 C CA . TYR A 1 196 ? 0.942 -3.063 8.779 1.00 91.25 196 TYR A CA 1
ATOM 1489 C C . TYR A 1 196 ? 1.747 -1.973 8.052 1.00 91.25 196 TYR A C 1
ATOM 1491 O O . TYR A 1 196 ? 2.423 -2.268 7.069 1.00 91.25 196 TYR A O 1
ATOM 1499 N N . GLY A 1 197 ? 1.725 -0.722 8.526 1.00 90.00 197 GLY A N 1
ATOM 1500 C CA . GLY A 1 197 ? 2.486 0.376 7.924 1.00 90.00 197 GLY A CA 1
ATOM 1501 C C . GLY A 1 197 ? 1.960 0.825 6.556 1.00 90.00 197 GLY A C 1
ATOM 1502 O O . GLY A 1 197 ? 2.722 1.348 5.746 1.00 90.00 197 GLY A O 1
ATOM 1503 N N . VAL A 1 198 ? 0.668 0.623 6.290 1.00 92.56 198 VAL A N 1
ATOM 1504 C CA . VAL A 1 198 ? -0.048 1.197 5.138 1.00 92.56 198 VAL A CA 1
ATOM 1505 C C . VAL A 1 198 ? -0.261 2.694 5.350 1.00 92.56 198 VAL A C 1
ATOM 1507 O O . VAL A 1 198 ? -0.103 3.498 4.430 1.00 92.56 198 VAL A O 1
ATOM 1510 N N . ARG A 1 199 ? -0.576 3.089 6.585 1.00 91.81 199 ARG A N 1
ATOM 1511 C CA . ARG A 1 199 ? -0.780 4.484 6.970 1.00 91.81 199 ARG A CA 1
ATOM 1512 C C . ARG A 1 199 ? -0.030 4.821 8.244 1.00 91.81 199 ARG A C 1
ATOM 1514 O O . ARG A 1 199 ? 0.161 3.975 9.111 1.00 91.81 199 ARG A O 1
ATOM 1521 N N . ILE A 1 200 ? 0.330 6.086 8.391 1.00 88.81 200 ILE A N 1
ATOM 1522 C CA . ILE A 1 200 ? 0.866 6.603 9.651 1.00 88.81 200 ILE A CA 1
ATOM 1523 C C . ILE A 1 200 ? -0.273 6.888 10.645 1.00 88.81 200 ILE A C 1
ATOM 1525 O O . ILE A 1 200 ? -1.431 7.000 10.223 1.00 88.81 200 ILE A O 1
ATOM 1529 N N . PRO A 1 201 ? 0.009 7.011 11.959 1.00 85.25 201 PRO A N 1
ATOM 1530 C CA . PRO A 1 201 ? -1.029 7.233 12.971 1.00 85.25 201 PRO A CA 1
ATOM 1531 C C . PRO A 1 201 ? -1.913 8.464 12.721 1.00 85.25 201 PRO A C 1
ATOM 1533 O O . PRO A 1 201 ? -3.096 8.435 13.038 1.00 85.25 201 PRO A O 1
ATOM 1536 N N . SER A 1 202 ? -1.371 9.519 12.109 1.00 83.19 202 SER A N 1
ATOM 1537 C CA . SER A 1 202 ? -2.079 10.783 11.867 1.00 83.19 202 SER A CA 1
ATOM 1538 C C . SER A 1 202 ? -3.154 10.724 10.777 1.00 83.19 202 SER A C 1
ATOM 1540 O O . SER A 1 202 ? -4.122 11.471 10.850 1.00 83.19 202 SER A O 1
ATOM 1542 N N . GLY A 1 203 ? -3.060 9.826 9.797 1.00 86.25 203 GLY A N 1
ATOM 1543 C CA . GLY A 1 203 ? -4.029 9.798 8.685 1.00 86.25 203 GLY A CA 1
ATOM 1544 C C . GLY A 1 203 ? -3.445 9.238 7.402 1.00 86.25 203 GLY A C 1
ATOM 1545 O O . GLY A 1 203 ? -4.047 8.417 6.706 1.00 86.25 203 GLY A O 1
ATOM 1546 N N . GLU A 1 204 ? -2.241 9.701 7.120 1.00 87.06 204 GLU A N 1
ATOM 1547 C CA . GLU A 1 204 ? -1.670 9.749 5.791 1.00 87.06 204 GLU A CA 1
ATOM 1548 C C . GLU A 1 204 ? -1.180 8.377 5.338 1.00 87.06 204 GLU A C 1
ATOM 1550 O O . GLU A 1 204 ? -0.792 7.523 6.142 1.00 87.06 204 GLU A O 1
ATOM 1555 N N . LEU A 1 205 ? -1.193 8.167 4.024 1.00 89.94 205 LEU A N 1
ATOM 1556 C CA . LEU A 1 205 ? -0.601 6.985 3.420 1.00 89.94 205 LEU A CA 1
ATOM 1557 C C . LEU A 1 205 ? 0.918 7.029 3.595 1.00 89.94 205 LEU A C 1
ATOM 1559 O O . LEU A 1 205 ? 1.568 8.023 3.283 1.00 89.94 205 LEU A O 1
ATOM 1563 N N . ALA A 1 206 ? 1.478 5.924 4.079 1.00 90.69 206 ALA A N 1
ATOM 1564 C CA . ALA A 1 206 ? 2.922 5.724 4.153 1.00 90.69 206 ALA A CA 1
ATOM 1565 C C . ALA A 1 206 ? 3.477 5.105 2.861 1.00 90.69 206 ALA A C 1
ATOM 1567 O O . ALA A 1 206 ? 4.672 4.828 2.771 1.00 90.69 206 ALA A O 1
ATOM 1568 N N . ARG A 1 207 ? 2.606 4.820 1.891 1.00 91.44 207 ARG A N 1
ATOM 1569 C CA . ARG A 1 207 ? 2.898 4.065 0.677 1.00 91.44 207 ARG A CA 1
ATOM 1570 C C . ARG A 1 207 ? 2.126 4.652 -0.495 1.00 91.44 207 ARG A C 1
ATOM 1572 O O . ARG A 1 207 ? 1.010 5.130 -0.297 1.00 91.44 207 ARG A O 1
ATOM 1579 N N . ASP A 1 208 ? 2.694 4.614 -1.693 1.00 89.50 208 ASP A N 1
ATOM 1580 C CA . ASP A 1 208 ? 2.019 5.075 -2.906 1.00 89.50 208 ASP A CA 1
ATOM 1581 C C . ASP A 1 208 ? 1.699 3.935 -3.884 1.00 89.50 208 ASP A C 1
ATOM 1583 O O . ASP A 1 208 ? 2.133 2.793 -3.733 1.00 89.50 208 ASP A O 1
ATOM 1587 N N . HIS A 1 20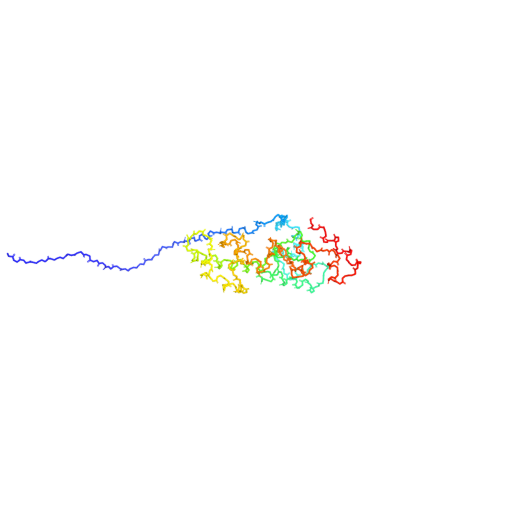9 ? 0.925 4.273 -4.913 1.00 87.06 209 HIS A N 1
ATOM 1588 C CA . HIS A 1 209 ? 0.492 3.340 -5.949 1.00 87.06 209 HIS A CA 1
ATOM 1589 C C . HIS A 1 209 ? 1.624 2.795 -6.839 1.00 87.06 209 HIS A C 1
ATOM 1591 O O . HIS A 1 209 ? 1.398 1.803 -7.518 1.00 87.06 209 HIS A O 1
ATOM 1597 N N . ILE A 1 210 ? 2.823 3.391 -6.853 1.00 88.62 210 ILE A N 1
ATOM 1598 C CA . ILE A 1 210 ? 3.970 2.921 -7.661 1.00 88.62 210 ILE A CA 1
ATOM 1599 C C . ILE A 1 210 ? 4.976 2.112 -6.829 1.00 88.62 210 ILE A C 1
ATOM 1601 O O . ILE A 1 210 ? 6.063 1.768 -7.317 1.00 88.62 210 ILE A O 1
ATOM 1605 N N . GLY A 1 211 ? 4.614 1.797 -5.581 1.00 86.88 211 GLY A N 1
ATOM 1606 C CA . GLY A 1 211 ? 5.376 0.952 -4.667 1.00 86.88 211 GLY A CA 1
ATOM 1607 C C . GLY A 1 211 ? 6.421 1.692 -3.833 1.00 86.88 211 GLY A C 1
ATOM 1608 O O . GLY A 1 211 ? 7.292 1.045 -3.248 1.00 86.88 211 GLY A O 1
ATOM 1609 N N . ARG A 1 212 ? 6.385 3.028 -3.761 1.00 88.12 212 ARG A N 1
ATOM 1610 C CA . ARG A 1 212 ? 7.244 3.778 -2.835 1.00 88.12 212 ARG A CA 1
ATOM 1611 C C . ARG A 1 212 ? 6.689 3.669 -1.432 1.00 88.12 212 ARG A C 1
ATOM 1613 O O . ARG A 1 212 ? 5.486 3.760 -1.211 1.00 88.12 212 ARG A O 1
ATOM 1620 N N . VAL A 1 213 ? 7.597 3.517 -0.480 1.00 90.31 213 VAL A N 1
ATOM 1621 C CA . VAL A 1 213 ? 7.279 3.384 0.937 1.00 90.31 213 VAL A CA 1
ATOM 1622 C C . VAL A 1 213 ? 8.102 4.403 1.702 1.00 90.31 213 VAL A C 1
ATOM 1624 O O . VAL A 1 213 ? 9.318 4.494 1.534 1.00 90.31 213 VAL A O 1
ATOM 1627 N N . VAL A 1 214 ? 7.436 5.171 2.554 1.00 85.88 214 VAL A N 1
ATOM 1628 C CA . VAL A 1 214 ? 8.085 6.078 3.491 1.00 85.88 214 VAL A CA 1
ATOM 1629 C C . VAL A 1 214 ? 8.774 5.239 4.561 1.00 85.88 214 VAL A C 1
ATOM 1631 O O . VAL A 1 214 ? 8.126 4.465 5.269 1.00 85.88 214 VAL A O 1
ATOM 1634 N N . ASP A 1 215 ? 10.084 5.428 4.735 1.00 85.44 215 ASP A N 1
ATOM 1635 C CA . ASP A 1 215 ? 10.780 4.931 5.923 1.00 85.44 215 ASP A CA 1
ATOM 1636 C C . ASP A 1 215 ? 10.341 5.753 7.143 1.00 85.44 215 ASP A C 1
ATOM 1638 O O . ASP A 1 215 ? 10.959 6.743 7.551 1.00 85.44 215 ASP A O 1
ATOM 1642 N N . TRP A 1 216 ? 9.217 5.335 7.720 1.00 83.75 216 TRP A N 1
ATOM 1643 C CA . TRP A 1 216 ? 8.606 6.012 8.853 1.00 83.75 216 TRP A CA 1
ATOM 1644 C C . TRP A 1 216 ? 9.487 5.975 10.105 1.00 83.75 216 TRP A C 1
ATOM 1646 O O . TRP A 1 216 ? 9.455 6.889 10.931 1.00 83.75 216 TRP A O 1
ATOM 1656 N N . ARG A 1 217 ? 10.309 4.932 10.262 1.00 83.31 217 ARG A N 1
ATOM 1657 C CA . ARG A 1 217 ? 11.232 4.819 11.394 1.00 83.31 217 ARG A CA 1
ATOM 1658 C C . ARG A 1 217 ? 12.300 5.904 11.307 1.00 83.31 217 ARG A C 1
ATOM 1660 O O . ARG A 1 217 ? 12.532 6.586 12.306 1.00 83.31 217 ARG A O 1
ATOM 1667 N N . MET A 1 218 ? 12.911 6.078 10.138 1.00 82.94 218 MET A N 1
ATOM 1668 C CA . MET A 1 218 ? 13.889 7.140 9.917 1.00 82.94 218 MET A CA 1
ATOM 1669 C C . MET A 1 218 ? 13.248 8.523 10.065 1.00 82.94 218 MET A C 1
ATOM 1671 O O . MET A 1 218 ? 13.800 9.375 10.760 1.00 82.94 218 MET A O 1
ATOM 1675 N N . PHE A 1 219 ? 12.057 8.730 9.490 1.00 83.75 219 PHE A N 1
ATOM 1676 C CA . PHE A 1 219 ? 11.344 10.004 9.597 1.00 83.75 219 PHE A CA 1
ATOM 1677 C C . PHE A 1 219 ? 11.082 10.408 11.053 1.00 83.75 219 PHE A C 1
ATOM 1679 O O . PHE A 1 219 ? 11.369 11.540 11.432 1.00 83.75 219 PHE A O 1
ATOM 1686 N N . ARG A 1 220 ? 10.616 9.483 11.905 1.00 85.31 220 ARG A N 1
ATOM 1687 C CA . ARG A 1 220 ? 10.408 9.773 13.336 1.00 85.31 220 ARG A CA 1
ATOM 1688 C C . ARG A 1 220 ? 11.700 10.126 14.069 1.00 85.31 220 ARG A C 1
ATOM 1690 O O . ARG A 1 220 ? 11.681 10.994 14.932 1.00 85.31 220 ARG A O 1
ATOM 1697 N N . GLY A 1 221 ? 12.819 9.489 13.723 1.00 83.75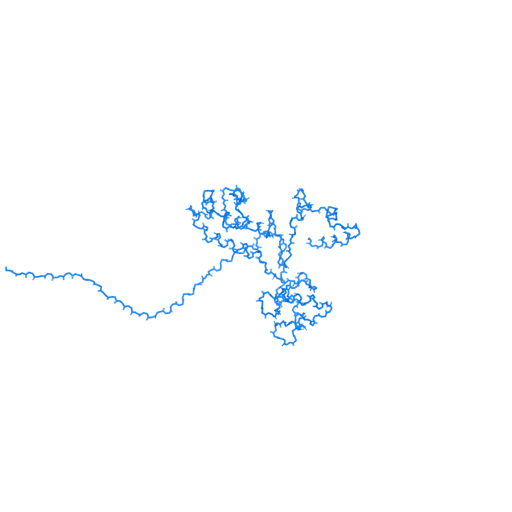 221 GLY A N 1
ATOM 1698 C CA . GLY A 1 221 ? 14.127 9.843 14.286 1.00 83.75 221 GLY A CA 1
ATOM 1699 C C . GLY A 1 221 ? 14.585 11.259 13.915 1.00 83.75 221 GLY A C 1
ATOM 1700 O O . GLY A 1 221 ? 15.332 11.880 14.665 1.00 83.75 221 GLY A O 1
ATOM 1701 N N . LEU A 1 222 ? 14.113 11.770 12.777 1.00 83.25 222 LEU A N 1
ATOM 1702 C CA . LEU A 1 222 ? 14.421 13.096 12.242 1.00 83.25 222 LEU A CA 1
ATOM 1703 C C . LEU A 1 222 ? 13.417 14.187 12.636 1.00 83.25 222 LEU A C 1
ATOM 1705 O O . LEU A 1 222 ? 13.686 15.361 12.406 1.00 83.25 222 LEU A O 1
ATOM 1709 N N . ASN A 1 223 ? 12.271 13.812 13.201 1.00 82.88 223 ASN A N 1
ATOM 1710 C CA . ASN A 1 223 ? 11.168 14.708 13.534 1.00 82.88 223 ASN A CA 1
ATOM 1711 C C . ASN A 1 223 ? 10.719 14.486 14.994 1.00 82.88 223 ASN A C 1
ATOM 1713 O O . ASN A 1 223 ? 9.634 13.946 15.235 1.00 82.88 223 ASN A O 1
ATOM 1717 N N . PRO A 1 224 ? 11.564 14.837 15.985 1.00 80.38 224 PRO A N 1
ATOM 1718 C CA . PRO A 1 224 ? 11.290 14.556 17.393 1.00 80.38 224 PRO A CA 1
ATOM 1719 C C . PRO A 1 224 ? 10.141 15.393 17.971 1.00 80.38 224 PRO A C 1
ATOM 1721 O O . PRO A 1 224 ? 9.529 14.977 18.950 1.00 80.38 224 PRO A O 1
ATOM 1724 N N . ASP A 1 225 ? 9.840 16.555 17.384 1.00 81.81 225 ASP A N 1
ATOM 1725 C CA . ASP A 1 225 ? 8.714 17.408 17.782 1.00 81.81 225 ASP A CA 1
ATOM 1726 C C . ASP A 1 225 ? 7.392 17.013 17.098 1.00 81.81 225 ASP A C 1
ATOM 1728 O O . ASP A 1 225 ? 6.357 17.619 17.370 1.00 81.81 225 ASP A O 1
ATOM 1732 N N . ALA A 1 226 ? 7.415 15.974 16.253 1.00 78.31 226 ALA A N 1
ATOM 1733 C CA . ALA A 1 226 ? 6.258 15.402 15.572 1.00 78.31 226 ALA A CA 1
ATOM 1734 C C . ALA A 1 226 ? 5.439 16.423 14.756 1.00 78.31 226 ALA A C 1
ATOM 1736 O O . ALA A 1 226 ? 4.246 16.233 14.527 1.00 78.31 226 ALA A O 1
ATOM 1737 N N . ASN A 1 227 ? 6.072 17.485 14.251 1.00 81.69 227 ASN A N 1
ATOM 1738 C CA . ASN A 1 227 ? 5.393 18.573 13.533 1.00 81.69 227 ASN A CA 1
ATOM 1739 C C . ASN A 1 227 ? 5.094 18.249 12.046 1.00 81.69 227 ASN A C 1
ATOM 1741 O O . ASN A 1 227 ? 4.728 19.131 11.265 1.00 81.69 227 ASN A O 1
ATOM 1745 N N . GLY A 1 228 ? 5.309 16.994 11.636 1.00 77.88 228 GLY A N 1
ATOM 1746 C CA . GLY A 1 228 ? 5.184 16.534 10.248 1.00 77.88 228 GLY A CA 1
ATOM 1747 C C . GLY A 1 228 ? 6.256 17.039 9.267 1.00 77.88 228 GLY A C 1
ATOM 1748 O O . GLY A 1 228 ? 6.135 16.791 8.072 1.00 77.88 228 GLY A O 1
ATOM 1749 N N . LYS A 1 229 ? 7.310 17.726 9.722 1.00 81.62 229 LYS A N 1
ATOM 1750 C CA . LYS A 1 229 ? 8.355 18.326 8.881 1.00 81.62 229 LYS A CA 1
ATOM 1751 C C . LYS A 1 229 ? 9.744 17.994 9.423 1.00 81.62 229 LYS A C 1
ATOM 1753 O O . LYS A 1 229 ? 9.981 17.998 10.622 1.00 81.62 229 LYS A O 1
ATOM 1758 N N . VAL A 1 230 ? 10.695 17.764 8.523 1.00 79.94 230 VAL A N 1
ATOM 1759 C CA . VAL A 1 230 ? 12.112 17.605 8.883 1.00 79.94 230 VAL A CA 1
ATOM 1760 C C . VAL A 1 230 ? 12.868 18.846 8.436 1.00 79.94 230 VAL A C 1
ATOM 1762 O O . VAL A 1 230 ? 12.750 19.272 7.283 1.00 79.94 230 VAL A O 1
ATOM 1765 N N . LYS A 1 231 ? 13.666 19.444 9.326 1.00 81.06 231 LYS A N 1
ATOM 1766 C CA . LYS A 1 231 ? 14.500 20.587 8.942 1.00 81.06 231 LYS A CA 1
ATOM 1767 C C . LYS A 1 231 ? 15.615 20.118 8.015 1.00 81.06 231 LYS A C 1
ATOM 1769 O O . LYS A 1 231 ? 16.280 19.117 8.277 1.00 81.06 231 LYS A O 1
ATOM 1774 N N . ARG A 1 232 ? 15.899 20.910 6.977 1.00 76.50 232 ARG A N 1
ATOM 1775 C CA . ARG A 1 232 ? 16.969 20.636 6.004 1.00 76.50 232 ARG A CA 1
ATOM 1776 C C . ARG A 1 232 ? 18.297 20.259 6.673 1.00 76.50 232 ARG A C 1
ATOM 1778 O O . ARG A 1 232 ? 18.900 19.257 6.310 1.00 76.50 232 ARG A O 1
ATOM 1785 N N . ALA A 1 233 ? 18.729 21.031 7.670 1.00 76.31 233 ALA A N 1
ATOM 1786 C CA . ALA A 1 233 ? 19.990 20.789 8.374 1.00 76.31 233 ALA A CA 1
ATOM 1787 C C . ALA A 1 233 ? 20.029 19.434 9.112 1.00 76.31 233 ALA A C 1
ATOM 1789 O O . ALA A 1 233 ? 21.064 18.772 9.124 1.00 76.31 233 ALA A O 1
ATOM 1790 N N . GLU A 1 234 ? 18.908 19.006 9.699 1.00 76.94 234 GLU A N 1
ATOM 1791 C CA . GLU A 1 234 ? 18.797 17.739 10.437 1.00 76.94 234 GLU A CA 1
ATOM 1792 C C . GLU A 1 234 ? 18.811 16.541 9.481 1.00 76.94 234 GLU A C 1
ATOM 1794 O O . GLU A 1 234 ? 19.522 15.567 9.721 1.00 76.94 234 GLU A O 1
ATOM 1799 N N . TYR A 1 235 ? 18.113 16.656 8.350 1.00 76.75 235 TYR A N 1
ATOM 1800 C CA . TYR A 1 235 ? 18.104 15.640 7.297 1.00 76.75 235 TYR A CA 1
ATOM 1801 C C . TYR A 1 235 ? 19.506 15.388 6.714 1.00 76.75 235 TYR A C 1
ATOM 1803 O O . TYR A 1 235 ? 19.943 14.243 6.602 1.00 76.75 235 TYR A O 1
ATOM 1811 N N . ILE A 1 236 ? 20.250 16.458 6.400 1.00 74.31 236 ILE A N 1
ATOM 1812 C CA . ILE A 1 236 ? 21.614 16.369 5.843 1.00 74.31 236 ILE A CA 1
ATOM 1813 C C . ILE A 1 236 ? 22.566 15.703 6.835 1.00 74.31 236 ILE A C 1
ATOM 1815 O O . ILE A 1 236 ? 23.356 14.839 6.455 1.00 74.31 236 ILE A O 1
ATOM 1819 N N . LYS A 1 237 ? 22.464 16.080 8.116 1.00 73.81 237 LYS A N 1
ATOM 1820 C CA . LYS A 1 237 ? 23.304 15.536 9.185 1.00 73.81 237 LYS A CA 1
ATOM 1821 C C . LYS A 1 237 ? 23.177 14.014 9.301 1.00 73.81 237 LYS A C 1
ATOM 1823 O O . LYS A 1 237 ? 24.175 13.353 9.569 1.00 73.81 237 LYS A O 1
ATOM 1828 N N . VAL A 1 238 ? 21.978 13.463 9.112 1.00 72.81 238 VAL A N 1
ATOM 1829 C CA . VAL A 1 238 ? 21.727 12.017 9.244 1.00 72.81 238 VAL A CA 1
ATOM 1830 C C . VAL A 1 238 ? 22.137 11.226 8.006 1.00 72.81 238 VAL A C 1
ATOM 1832 O O . VAL A 1 238 ? 22.649 10.121 8.153 1.00 72.81 238 VAL A O 1
ATOM 1835 N N . LEU A 1 239 ? 21.984 11.782 6.802 1.00 67.88 239 LEU A N 1
ATOM 1836 C CA . LEU A 1 239 ? 22.413 11.110 5.567 1.00 67.88 239 LEU A CA 1
ATOM 1837 C C . LEU A 1 239 ? 23.927 11.187 5.309 1.00 67.88 239 LEU A C 1
ATOM 1839 O O . LEU A 1 239 ? 24.406 10.616 4.333 1.00 67.88 239 LEU A O 1
ATOM 1843 N N . GLY A 1 240 ? 24.686 11.886 6.160 1.00 63.25 240 GLY A N 1
ATOM 1844 C CA . GLY A 1 240 ? 26.142 12.001 6.030 1.00 63.25 240 GLY A CA 1
ATOM 1845 C C . GLY A 1 240 ? 26.600 12.793 4.799 1.00 63.25 240 GLY A C 1
ATOM 1846 O O . GLY A 1 240 ? 27.757 12.680 4.401 1.00 63.25 240 GLY A O 1
ATOM 1847 N N . GLY A 1 241 ? 25.707 13.578 4.187 1.00 60.59 241 GLY A N 1
ATOM 1848 C CA . GLY A 1 241 ? 26.020 14.407 3.024 1.00 60.59 241 GLY A CA 1
ATOM 1849 C C . GLY A 1 241 ? 26.820 15.655 3.404 1.00 60.59 241 GLY A C 1
ATOM 1850 O O . GLY A 1 241 ? 26.593 16.267 4.449 1.00 60.59 241 GLY A O 1
ATOM 1851 N N . THR A 1 242 ? 27.745 16.070 2.539 1.00 59.34 242 THR A N 1
ATOM 1852 C CA . THR A 1 242 ? 28.377 17.395 2.628 1.00 59.34 242 THR A CA 1
ATOM 1853 C C . THR A 1 242 ? 27.383 18.484 2.209 1.00 59.34 242 THR A C 1
ATOM 1855 O O . THR A 1 242 ? 26.407 18.210 1.501 1.00 59.34 242 THR A O 1
ATOM 1858 N N . ALA A 1 243 ? 27.631 19.737 2.608 1.00 57.91 243 ALA A N 1
ATOM 1859 C CA . ALA A 1 243 ? 26.782 20.877 2.242 1.00 57.91 243 ALA A CA 1
ATOM 1860 C C . ALA A 1 243 ? 26.543 20.991 0.717 1.00 57.91 243 ALA A C 1
ATOM 1862 O O . ALA A 1 243 ? 25.428 21.310 0.309 1.00 57.91 243 ALA A O 1
ATOM 1863 N N . GLU A 1 244 ? 27.535 20.637 -0.110 1.00 56.59 244 GLU A N 1
ATOM 1864 C CA . GLU A 1 244 ? 27.444 20.623 -1.581 1.00 56.59 244 GLU A CA 1
ATOM 1865 C C . GLU A 1 244 ? 26.491 19.540 -2.115 1.00 56.59 244 GLU A C 1
ATOM 1867 O O . GLU A 1 244 ? 25.617 19.825 -2.931 1.00 56.59 244 GLU A O 1
ATOM 1872 N N . THR A 1 245 ? 26.579 18.298 -1.619 1.00 61.69 245 THR A N 1
ATOM 1873 C CA . THR A 1 245 ? 25.650 17.223 -2.035 1.00 61.69 245 THR A CA 1
ATOM 1874 C C . THR A 1 245 ? 24.203 17.540 -1.650 1.00 61.69 245 THR A C 1
ATOM 1876 O O . THR A 1 245 ? 23.272 17.321 -2.427 1.00 61.69 245 THR A O 1
ATOM 1879 N N . ALA A 1 246 ? 24.009 18.178 -0.498 1.00 56.75 246 ALA A N 1
ATOM 1880 C CA . ALA A 1 246 ? 22.702 18.585 -0.016 1.00 56.75 246 ALA A CA 1
ATOM 1881 C C . ALA A 1 246 ? 22.041 19.718 -0.821 1.00 56.75 246 ALA A C 1
ATOM 1883 O O . ALA A 1 246 ? 20.817 19.876 -0.771 1.00 56.75 246 ALA A O 1
ATOM 1884 N N . GLU A 1 247 ? 22.808 20.559 -1.514 1.00 57.50 247 GLU A N 1
ATOM 1885 C CA . GLU A 1 247 ? 22.257 21.595 -2.400 1.00 57.50 247 GLU A CA 1
ATOM 1886 C C . GLU A 1 247 ? 21.681 21.014 -3.689 1.00 57.50 247 GLU A C 1
ATOM 1888 O O . GLU A 1 247 ? 20.730 21.573 -4.221 1.00 57.50 247 GLU A O 1
ATOM 1893 N N . THR A 1 248 ? 22.160 19.852 -4.135 1.00 61.56 248 THR A N 1
ATOM 1894 C CA . THR A 1 248 ? 21.598 19.170 -5.311 1.00 61.56 248 THR A CA 1
ATOM 1895 C C . THR A 1 248 ? 20.330 18.365 -4.999 1.00 61.56 248 THR A C 1
ATOM 1897 O O . THR A 1 248 ? 19.423 18.306 -5.827 1.00 61.56 248 THR A O 1
ATOM 1900 N N . TRP A 1 249 ? 20.213 17.786 -3.798 1.00 58.22 249 TRP A N 1
ATOM 1901 C CA . TRP A 1 249 ? 19.095 16.896 -3.441 1.00 58.22 249 TRP A CA 1
ATOM 1902 C C . TRP A 1 249 ? 17.805 17.639 -3.068 1.00 58.22 249 TRP A C 1
ATOM 1904 O O . TRP A 1 249 ? 16.712 17.244 -3.466 1.00 58.22 249 TRP A O 1
ATOM 1914 N N . PHE A 1 250 ? 17.907 18.738 -2.319 1.00 59.22 250 PHE A N 1
ATOM 1915 C CA . PHE A 1 250 ? 16.731 19.438 -1.785 1.00 59.22 250 PHE A CA 1
ATOM 1916 C C . PHE A 1 250 ? 15.851 20.143 -2.831 1.00 59.22 250 PHE A C 1
ATOM 1918 O O . PHE A 1 250 ? 14.628 20.048 -2.718 1.00 59.22 250 PHE A O 1
ATOM 1925 N N . PRO A 1 251 ? 16.401 20.821 -3.856 1.00 61.25 251 PRO A N 1
ATOM 1926 C CA . PRO A 1 251 ? 15.593 21.417 -4.919 1.00 61.25 251 PRO A CA 1
ATOM 1927 C C . PRO A 1 251 ? 14.804 20.384 -5.733 1.00 61.25 251 PRO A C 1
ATOM 1929 O O . PRO A 1 251 ? 13.743 20.715 -6.253 1.00 61.25 251 PRO A O 1
ATOM 1932 N N . ALA A 1 252 ? 15.297 19.143 -5.833 1.00 55.66 252 ALA A N 1
ATOM 1933 C CA . ALA A 1 252 ? 14.572 18.041 -6.466 1.00 55.66 252 ALA A CA 1
ATOM 1934 C C . ALA A 1 252 ? 13.409 17.539 -5.589 1.00 55.66 252 ALA A C 1
ATOM 1936 O O . ALA A 1 252 ? 12.335 17.259 -6.107 1.00 55.66 252 ALA A O 1
ATOM 1937 N N . ILE A 1 253 ? 13.594 17.503 -4.264 1.00 53.78 253 ILE A N 1
ATOM 1938 C CA . ILE A 1 253 ? 12.567 17.079 -3.295 1.00 53.78 253 ILE A CA 1
ATOM 1939 C C . ILE A 1 253 ? 11.437 18.119 -3.169 1.00 53.78 253 ILE A C 1
ATOM 1941 O O . ILE A 1 253 ? 10.269 17.755 -3.086 1.00 53.78 253 ILE A O 1
ATOM 1945 N N . ASN A 1 254 ? 11.757 19.417 -3.204 1.00 49.47 254 ASN A N 1
ATOM 1946 C CA . ASN A 1 254 ? 10.771 20.497 -3.039 1.00 49.47 254 ASN A CA 1
ATOM 1947 C C . ASN A 1 254 ? 9.861 20.733 -4.261 1.00 49.47 254 ASN A C 1
ATOM 1949 O O . ASN A 1 254 ? 8.947 21.548 -4.173 1.00 49.47 254 ASN A O 1
ATOM 1953 N N . LYS A 1 255 ? 10.107 20.076 -5.402 1.00 43.56 255 LYS A N 1
ATOM 1954 C CA . LYS A 1 255 ? 9.292 20.229 -6.623 1.00 43.56 255 LYS A CA 1
ATOM 1955 C C . LYS A 1 255 ? 8.047 19.336 -6.670 1.00 43.56 255 LYS A C 1
ATOM 1957 O O . LYS A 1 255 ? 7.258 19.489 -7.593 1.00 43.56 255 LYS A O 1
ATOM 1962 N N . ALA A 1 256 ? 7.876 18.429 -5.710 1.00 36.22 256 ALA A N 1
ATOM 1963 C CA . ALA A 1 256 ? 6.753 17.488 -5.660 1.00 36.22 256 ALA A CA 1
ATOM 1964 C C . ALA A 1 256 ? 5.658 17.883 -4.643 1.00 36.22 256 ALA A C 1
ATOM 1966 O O . ALA A 1 256 ? 4.885 17.025 -4.221 1.00 36.22 256 ALA A O 1
ATOM 1967 N N . GLY A 1 257 ? 5.631 19.152 -4.213 1.00 34.50 257 GLY A N 1
ATOM 1968 C CA . GLY A 1 257 ? 4.609 19.713 -3.320 1.00 34.50 257 GLY A CA 1
ATOM 1969 C C . GLY A 1 257 ? 3.514 20.445 -4.075 1.00 34.50 257 GLY A C 1
ATOM 1970 O O . GLY A 1 257 ? 3.875 21.249 -4.964 1.00 34.50 257 GLY A O 1
#

Sequence (257 aa):
MLSTNRSASGPFESVFKQVLLAVVVVTIGVVEFSRCQAQPAAAVVVVPLAENPLGAHFAACDVDGNGSLTESEYLLRAGREMPALLREFKIFDLDGDRRMSLAEFVTVPFGQPDELRGTLADPVVVLAETKLARLTKHWKAWDQNGDGLLAPDEFKTSAIPFLVPGLESTGFADWDLNRDGQVSLKEAARVLDIAYGVRIPSGELARDHIGRVVDWRMFRGLNPDANGKVKRAEYIKVLGGTAETAETWFPAINKAG

Secondary structure (DSSP, 8-state):
----------------------------------TT-S--S----PPPGGG-THHHHHHHH-SS-SSEE-HHHHTT--SS-HHHHHHHHHHS-SSSSSSEEHHHHTT--TTS-GGGPPPPP-HHHHHHHHHHHHHHHHHHHH-SS-SSEE-HHHHHHHTHHHHSTT-TT--HHHH-SS-SSSEEHHHHHHHHHHHTTSB-TTS-BSB-TTS-B--HHHHHHH-TT-SS---HHHHHHHHT--HHHHHHHHHHHGGG-

Radius of gyration: 29.27 Å; chains: 1; bounding box: 104×80×60 Å

pLDDT: mean 77.13, std 21.39, range [28.05, 95.25]